Protein AF-A0A5C7QB22-F1 (afdb_monomer_lite)

Sequence (335 aa):
MYMPDQGNYQDESGQWAPPHNYWYLAAGDSYVAGNMGLTVNAAHPLGVDTNLRGHFIYAELKEAGTGAIRPLIRRGSSPYTELALASAVINPAGKSENRIVRTTLDVAAAVRGYDIQVRWHNGANPVVGPMMQLYQWLESVDKTTGIGIHTLLGRGGQGYPHYLTSLRRSPKATKLFLEEATYGQNVPVSQRVALISLNSGLNETTMVGKPSVGPIGGLASGTAAGFADNLAGMILYFEQVWALMGGARQNLYFCLFASTPTANPDSASLISYRDESRKLCRRYQNCFEVDLTFEQPTIETNAATWYNSSGSDRFHMTQTGYQEVFNLAVTRMLA

Structure (mmCIF, N/CA/C/O backbone):
data_AF-A0A5C7QB22-F1
#
_entry.id   AF-A0A5C7QB22-F1
#
loop_
_atom_site.group_PDB
_atom_site.id
_atom_site.type_symbol
_atom_site.label_atom_id
_atom_site.label_alt_id
_atom_site.label_comp_id
_atom_site.label_asym_id
_atom_site.label_entity_id
_atom_site.label_seq_id
_atom_site.pdbx_PDB_ins_code
_atom_site.Cartn_x
_atom_site.Cartn_y
_atom_site.Cartn_z
_atom_site.occupancy
_atom_site.B_iso_or_equiv
_atom_site.auth_seq_id
_atom_site.auth_comp_id
_atom_site.auth_asym_id
_atom_site.auth_atom_id
_atom_site.pdbx_PDB_model_num
ATOM 1 N N . MET A 1 1 ? -1.216 13.218 -3.161 1.00 27.52 1 MET A N 1
ATOM 2 C CA . MET A 1 1 ? -1.309 13.765 -1.789 1.00 27.52 1 MET A CA 1
ATOM 3 C C . MET A 1 1 ? 0.037 14.403 -1.477 1.00 27.52 1 MET A C 1
ATOM 5 O O . MET A 1 1 ? 1.028 13.692 -1.439 1.00 27.52 1 MET A O 1
ATOM 9 N N . TYR A 1 2 ? 0.086 15.733 -1.421 1.00 21.38 2 TYR A N 1
ATOM 10 C CA . TYR A 1 2 ? 1.294 16.540 -1.212 1.00 21.38 2 TYR A CA 1
ATOM 11 C C . TYR A 1 2 ? 1.379 16.904 0.275 1.00 21.38 2 TYR A C 1
ATOM 13 O O . TYR A 1 2 ? 0.369 17.329 0.836 1.00 21.38 2 TYR A O 1
ATOM 21 N N . MET A 1 3 ? 2.541 16.714 0.905 1.00 29.66 3 MET A N 1
ATOM 22 C CA . MET A 1 3 ? 2.848 17.350 2.187 1.00 29.66 3 MET A CA 1
ATOM 23 C C . MET A 1 3 ? 3.658 18.624 1.914 1.00 29.66 3 MET A C 1
A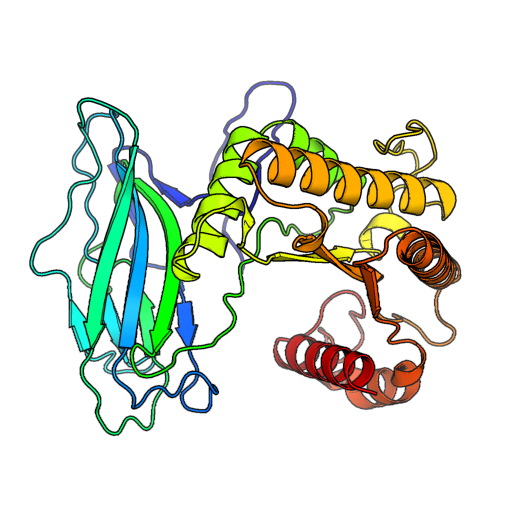TOM 25 O O . MET A 1 3 ? 4.607 18.556 1.129 1.00 29.66 3 MET A O 1
ATOM 29 N N . PRO A 1 4 ? 3.325 19.756 2.553 1.00 23.06 4 PRO A N 1
ATOM 30 C CA . PRO A 1 4 ? 4.273 20.840 2.731 1.00 23.06 4 PRO A CA 1
ATOM 31 C C . PRO A 1 4 ? 5.397 20.390 3.675 1.00 23.06 4 PRO A C 1
ATOM 33 O O . PRO A 1 4 ? 5.186 19.610 4.602 1.00 23.06 4 PRO A O 1
ATOM 36 N N . ASP A 1 5 ? 6.587 20.884 3.364 1.00 27.94 5 ASP A N 1
ATOM 37 C CA . ASP A 1 5 ? 7.850 20.747 4.081 1.00 27.94 5 ASP A CA 1
ATOM 38 C C . ASP A 1 5 ? 7.678 20.832 5.613 1.00 27.94 5 ASP A C 1
ATOM 40 O O . ASP A 1 5 ? 7.186 21.833 6.136 1.00 27.94 5 ASP A O 1
ATOM 44 N N . GLN A 1 6 ? 8.068 19.777 6.333 1.00 34.66 6 GLN A N 1
ATOM 45 C CA . GLN A 1 6 ? 8.219 19.803 7.787 1.00 34.66 6 GLN A CA 1
ATOM 46 C C . GLN A 1 6 ? 9.646 19.401 8.152 1.00 34.66 6 GLN A C 1
ATOM 48 O O . GLN A 1 6 ? 9.950 18.232 8.367 1.00 34.66 6 GLN A O 1
ATOM 53 N N . GLY A 1 7 ? 10.506 20.421 8.189 1.00 26.22 7 GLY A N 1
ATOM 54 C CA . GLY A 1 7 ? 11.433 20.672 9.288 1.00 26.22 7 GLY A CA 1
ATOM 55 C C . GLY A 1 7 ? 12.423 19.561 9.623 1.00 26.22 7 GLY A C 1
ATOM 56 O O . GLY A 1 7 ? 12.113 18.660 10.390 1.00 26.22 7 GLY A O 1
ATOM 57 N N . ASN A 1 8 ? 13.652 19.723 9.125 1.00 27.09 8 ASN A N 1
ATOM 58 C CA . ASN A 1 8 ? 14.914 19.420 9.810 1.00 27.09 8 ASN A CA 1
ATOM 59 C C . ASN A 1 8 ? 14.837 18.439 11.001 1.00 27.09 8 ASN A C 1
ATOM 61 O O . ASN A 1 8 ? 15.110 18.811 12.140 1.00 27.09 8 ASN A O 1
ATOM 65 N N . TYR A 1 9 ? 14.646 17.153 10.724 1.00 31.12 9 TYR A N 1
ATOM 66 C CA . TYR A 1 9 ? 15.553 16.189 11.333 1.00 31.12 9 TYR A CA 1
ATOM 67 C C . TYR A 1 9 ? 16.827 16.240 10.490 1.00 31.12 9 TYR A C 1
ATOM 69 O O . TYR A 1 9 ? 16.959 15.559 9.488 1.00 31.12 9 TYR A O 1
ATOM 77 N N . GLN A 1 10 ? 17.739 17.154 10.810 1.00 33.34 10 GLN A N 1
ATOM 78 C CA . GLN A 1 10 ? 19.126 17.003 10.386 1.00 33.34 10 GLN A CA 1
ATOM 79 C C . GLN A 1 10 ? 19.803 16.184 11.478 1.00 33.34 10 GLN A C 1
ATOM 81 O O . GLN A 1 10 ? 20.192 16.723 12.507 1.00 33.34 10 GLN A O 1
ATOM 86 N N . ASP A 1 11 ? 19.910 14.874 11.278 1.00 32.62 11 ASP A N 1
ATOM 87 C CA . ASP A 1 11 ? 21.127 14.206 11.710 1.00 32.62 11 ASP A CA 1
ATOM 88 C C . ASP A 1 11 ? 22.108 14.268 10.531 1.00 32.62 11 ASP A C 1
ATOM 90 O O . ASP A 1 11 ? 21.759 14.070 9.367 1.00 32.62 11 ASP A O 1
ATOM 94 N N . GLU A 1 12 ? 23.333 14.679 10.822 1.00 31.77 12 GLU A N 1
ATOM 95 C CA . GLU A 1 12 ? 24.297 15.296 9.904 1.00 31.77 12 GLU A CA 1
ATOM 96 C C . GLU A 1 12 ? 24.905 14.342 8.843 1.00 31.77 12 GLU A C 1
ATOM 98 O O . GLU A 1 12 ? 26.051 14.505 8.435 1.00 31.77 12 GLU A O 1
ATOM 103 N N . SER A 1 13 ? 24.182 13.321 8.362 1.00 38.00 13 SER A N 1
ATOM 104 C CA . SER A 1 13 ? 24.719 12.358 7.381 1.00 38.00 13 SER A CA 1
ATOM 105 C C . SER A 1 13 ? 23.722 11.609 6.480 1.00 38.00 13 SER A C 1
ATOM 107 O O . SER A 1 13 ? 24.159 10.862 5.602 1.00 38.00 13 SER A O 1
ATOM 109 N N . GLY A 1 14 ? 22.404 11.777 6.602 1.00 39.16 14 GLY A N 1
ATOM 110 C CA . GLY A 1 14 ? 21.482 11.104 5.686 1.00 39.16 14 GLY A CA 1
ATOM 111 C C . GLY A 1 14 ? 20.104 10.847 6.259 1.00 39.16 14 GLY A C 1
ATOM 112 O O . GLY A 1 14 ? 19.922 9.957 7.082 1.00 39.16 14 GLY A O 1
ATOM 113 N N . GLN A 1 15 ? 19.106 11.521 5.697 1.00 35.59 15 GLN A N 1
ATOM 114 C CA . GLN A 1 15 ? 17.714 11.326 6.080 1.00 35.59 15 GLN A CA 1
ATOM 115 C C . GLN A 1 15 ? 17.005 10.325 5.165 1.00 35.59 15 GLN A C 1
ATOM 117 O O . GLN A 1 15 ? 16.767 10.545 3.974 1.00 35.59 15 GLN A O 1
ATOM 122 N N . TRP A 1 16 ? 16.680 9.207 5.806 1.00 38.88 16 TRP A N 1
ATOM 123 C CA . TRP A 1 16 ? 15.952 8.034 5.355 1.00 38.88 16 TRP A CA 1
ATOM 124 C C . TRP A 1 16 ? 14.656 7.973 6.160 1.00 38.88 16 TRP A C 1
ATOM 126 O O . TRP A 1 16 ? 14.711 8.089 7.380 1.00 38.88 16 TRP A O 1
ATOM 136 N N . ALA A 1 17 ? 13.512 7.745 5.513 1.00 38.72 17 ALA A N 1
ATOM 137 C CA . ALA A 1 17 ? 12.248 7.484 6.203 1.00 38.72 17 ALA A CA 1
ATOM 138 C C . ALA A 1 17 ? 11.639 6.159 5.691 1.00 38.72 17 ALA A C 1
ATOM 140 O O . ALA A 1 17 ? 11.576 5.959 4.471 1.00 38.72 17 ALA A O 1
ATOM 141 N N . PRO A 1 18 ? 11.258 5.234 6.593 1.00 44.75 18 PRO A N 1
ATOM 142 C CA . PRO A 1 18 ? 10.710 3.917 6.266 1.00 44.75 18 PRO A CA 1
ATOM 143 C C . PRO A 1 18 ? 9.202 4.016 5.901 1.00 44.75 18 PRO A C 1
ATOM 145 O O . PRO A 1 18 ? 8.710 5.122 5.689 1.00 44.75 18 PRO A O 1
ATOM 148 N N . PRO A 1 19 ? 8.479 2.899 5.689 1.00 46.66 19 PRO A N 1
ATOM 149 C CA . PRO A 1 19 ? 7.317 2.842 4.808 1.00 46.66 19 PRO A CA 1
ATOM 150 C C . PRO A 1 19 ? 6.163 3.757 5.251 1.00 46.66 19 PRO A C 1
ATOM 152 O O . PRO A 1 19 ? 5.791 3.718 6.418 1.00 46.66 19 PRO A O 1
ATOM 155 N N . HIS A 1 20 ? 5.656 4.572 4.308 1.00 47.62 20 HIS A N 1
ATOM 156 C CA . HIS A 1 20 ? 4.556 5.538 4.418 1.00 47.62 20 HIS A CA 1
ATOM 157 C C . HIS A 1 20 ? 4.490 6.155 5.803 1.00 47.62 20 HIS A C 1
ATOM 159 O O . HIS A 1 20 ? 3.689 5.718 6.618 1.00 47.62 20 HIS A O 1
ATOM 165 N N . ASN A 1 21 ? 5.354 7.156 6.021 1.00 48.19 21 ASN A N 1
ATOM 166 C CA . ASN A 1 21 ? 5.299 8.157 7.084 1.00 48.19 21 ASN A CA 1
ATOM 167 C C . ASN A 1 21 ? 4.141 7.916 8.054 1.00 48.19 21 ASN A C 1
ATOM 169 O O . ASN A 1 21 ? 3.073 8.517 7.903 1.00 48.19 21 ASN A O 1
ATOM 173 N N . TYR A 1 22 ? 4.353 7.017 9.023 1.00 53.34 22 TYR A N 1
ATOM 174 C CA . TYR A 1 22 ? 3.521 6.972 10.211 1.00 53.34 22 TYR A CA 1
ATOM 175 C C . TYR A 1 22 ? 3.400 8.409 10.684 1.00 53.34 22 TYR A C 1
ATOM 177 O O . TYR A 1 22 ? 4.426 9.062 10.901 1.00 53.34 22 TYR A O 1
ATOM 185 N N . TRP A 1 23 ? 2.179 8.939 10.726 1.00 65.88 23 TRP A N 1
ATOM 186 C CA . TRP A 1 23 ? 2.034 10.362 10.977 1.00 65.88 23 TRP A CA 1
ATOM 187 C C . TRP A 1 23 ? 2.254 10.580 12.460 1.00 65.88 23 TRP A C 1
ATOM 189 O O . TRP A 1 23 ? 1.340 10.420 13.275 1.00 65.88 23 TRP A O 1
ATOM 199 N N . TYR A 1 24 ? 3.498 10.910 12.778 1.00 75.94 24 TYR A N 1
ATOM 200 C CA . TYR A 1 24 ? 3.907 11.362 14.080 1.00 75.94 24 TYR A CA 1
ATOM 201 C C . TYR A 1 24 ? 3.569 12.843 14.233 1.00 75.94 24 TYR A C 1
ATOM 203 O O . TYR A 1 24 ? 3.869 13.648 13.357 1.00 75.94 24 TYR A O 1
ATOM 211 N N . LEU A 1 25 ? 2.919 13.185 15.334 1.00 80.88 25 LEU A N 1
ATOM 212 C CA . LEU A 1 25 ? 2.826 14.547 15.836 1.00 80.88 25 LEU A CA 1
ATOM 213 C C . LEU A 1 25 ? 3.598 14.598 17.138 1.00 80.88 25 LEU A C 1
ATOM 215 O O . LEU A 1 25 ? 3.319 13.775 18.012 1.00 80.88 25 LEU A O 1
ATOM 219 N N . ALA A 1 26 ? 4.521 15.549 17.268 1.00 83.62 26 ALA A N 1
ATOM 220 C CA . ALA A 1 26 ? 5.266 15.748 18.501 1.00 83.62 26 ALA A CA 1
ATOM 221 C C . ALA A 1 26 ? 4.401 16.408 19.582 1.00 83.62 26 ALA A C 1
ATOM 223 O O . ALA A 1 26 ? 3.307 16.918 19.313 1.00 83.62 26 ALA A O 1
ATOM 224 N N . ALA A 1 27 ? 4.881 16.405 20.827 1.00 84.44 27 ALA A N 1
ATOM 225 C CA . ALA A 1 27 ? 4.265 17.193 21.888 1.00 84.44 27 ALA A CA 1
ATOM 226 C C . ALA A 1 27 ? 4.086 18.664 21.472 1.00 84.44 27 ALA A C 1
ATOM 228 O O . ALA A 1 27 ? 5.043 19.333 21.095 1.00 84.44 27 ALA A O 1
ATOM 229 N N . GLY A 1 28 ? 2.858 19.176 21.588 1.00 82.81 28 GLY A N 1
ATOM 230 C CA . GLY A 1 28 ? 2.525 20.567 21.257 1.00 82.81 28 GLY A CA 1
ATOM 231 C C . GLY A 1 28 ? 2.121 20.801 19.799 1.00 82.81 28 GLY A C 1
ATOM 232 O O . GLY A 1 28 ? 1.511 21.832 19.511 1.00 82.81 28 GLY A O 1
ATOM 233 N N . ASP A 1 29 ? 2.358 19.838 18.907 1.00 86.06 29 ASP A N 1
ATOM 234 C CA . ASP A 1 29 ? 1.887 19.915 17.527 1.00 86.06 29 ASP A CA 1
ATOM 235 C C . ASP A 1 29 ? 0.405 19.556 17.421 1.00 86.06 29 ASP A C 1
ATOM 237 O O . ASP A 1 29 ? -0.131 18.727 18.167 1.00 86.06 29 ASP A O 1
ATOM 241 N N . SER A 1 30 ? -0.269 20.144 16.434 1.00 86.44 30 SER A N 1
ATOM 242 C CA . SER A 1 30 ? -1.646 19.790 16.110 1.00 86.44 30 SER A CA 1
ATOM 243 C C . SER A 1 30 ? -1.956 19.960 14.629 1.00 86.44 30 SER A C 1
ATOM 245 O O . SER A 1 30 ? -1.317 20.747 13.930 1.00 86.44 30 SER A O 1
ATOM 247 N N . TYR A 1 31 ? -2.968 19.239 14.147 1.00 82.62 31 TYR A N 1
ATOM 248 C CA . TYR A 1 31 ? -3.538 19.492 12.829 1.00 82.62 31 TYR A CA 1
ATOM 249 C C . TYR A 1 31 ? -5.066 19.399 12.835 1.00 82.62 31 TYR A C 1
ATOM 251 O O . TYR A 1 31 ? -5.675 18.550 13.487 1.00 82.62 31 TYR A O 1
ATOM 259 N N . VAL A 1 32 ? -5.677 20.295 12.058 1.00 72.62 32 VAL A N 1
ATOM 260 C CA . VAL A 1 32 ? -7.100 20.271 11.671 1.00 72.62 32 VAL A CA 1
ATOM 261 C C . VAL A 1 32 ? -7.236 20.135 10.150 1.00 72.62 32 VAL A C 1
ATOM 263 O O . VAL A 1 32 ? -8.235 19.634 9.642 1.00 72.62 32 VAL A O 1
ATOM 266 N N . ALA A 1 33 ? -6.225 20.582 9.401 1.00 53.88 33 ALA A N 1
ATOM 267 C CA . ALA A 1 33 ? -6.223 20.569 7.948 1.00 53.88 33 ALA A CA 1
ATOM 268 C C . ALA A 1 33 ? -5.601 19.267 7.434 1.00 53.88 33 ALA A C 1
ATOM 270 O O . ALA A 1 33 ? -4.395 19.060 7.531 1.00 53.88 33 ALA A O 1
ATOM 271 N N . GLY A 1 34 ? -6.422 18.386 6.866 1.00 54.97 34 GLY A N 1
ATOM 272 C CA . GLY A 1 34 ? -5.914 17.207 6.179 1.00 54.97 34 GLY A CA 1
ATOM 273 C C . GLY A 1 34 ? -7.014 16.315 5.623 1.00 54.97 34 GLY A C 1
ATOM 274 O O . GLY A 1 34 ? -7.951 15.945 6.325 1.00 54.97 34 GLY A O 1
ATOM 275 N N . ASN A 1 35 ? -6.856 15.882 4.370 1.00 55.06 35 ASN A N 1
ATOM 276 C CA . ASN A 1 35 ? -7.564 14.724 3.806 1.00 55.06 35 ASN A CA 1
ATOM 277 C C . ASN A 1 35 ? -6.973 13.416 4.360 1.00 55.06 35 ASN A C 1
ATOM 279 O O . ASN A 1 35 ? -6.613 12.504 3.621 1.00 55.06 35 ASN A O 1
ATOM 283 N N . MET A 1 36 ? -6.816 13.373 5.678 1.00 63.72 36 MET A N 1
ATOM 284 C CA . MET A 1 36 ? -6.120 12.337 6.415 1.00 63.72 36 MET A CA 1
ATOM 285 C C . MET A 1 36 ? -7.091 11.228 6.793 1.00 63.72 36 MET A C 1
ATOM 287 O O . MET A 1 36 ? -7.929 11.387 7.682 1.00 63.72 36 MET A O 1
ATOM 291 N N . GLY A 1 37 ? -6.990 10.123 6.062 1.00 75.44 37 GLY A N 1
ATOM 292 C CA . GLY A 1 37 ? -7.720 8.889 6.303 1.00 75.44 37 GLY A CA 1
ATOM 293 C C . GLY A 1 37 ? -8.318 8.287 5.044 1.00 75.44 37 GLY A C 1
ATOM 294 O O . GLY A 1 37 ? -7.934 8.625 3.928 1.00 75.44 37 GLY A O 1
ATOM 295 N N . LEU A 1 38 ? -9.260 7.366 5.225 1.00 84.50 38 LEU A N 1
ATOM 296 C CA . LEU A 1 38 ? -9.838 6.582 4.133 1.00 84.50 38 LEU A CA 1
ATOM 297 C C . LEU A 1 38 ? -11.130 7.221 3.618 1.00 84.50 38 LEU A C 1
ATOM 299 O O . LEU A 1 38 ? -11.995 7.591 4.411 1.00 84.50 38 LEU A O 1
ATOM 303 N N . THR A 1 39 ? -11.284 7.337 2.301 1.00 88.00 39 THR A N 1
ATOM 304 C CA . THR A 1 39 ? -12.570 7.652 1.663 1.00 88.00 39 THR A CA 1
ATOM 305 C C . THR A 1 39 ? -13.011 6.454 0.836 1.00 88.00 39 THR A C 1
ATOM 307 O O . THR A 1 39 ? -12.240 5.964 0.015 1.00 88.00 39 THR A O 1
ATOM 310 N N . VAL A 1 40 ? -14.243 6.002 1.044 1.00 88.56 40 VAL A N 1
ATOM 311 C CA . VAL A 1 40 ? -14.877 4.935 0.268 1.00 88.56 40 VAL A CA 1
ATOM 312 C C . VAL A 1 40 ? -16.008 5.551 -0.540 1.00 88.56 40 VAL A C 1
ATOM 314 O O . VAL A 1 40 ? -16.913 6.161 0.031 1.00 88.56 40 VAL A O 1
ATOM 317 N N . ASN A 1 41 ? -15.938 5.414 -1.864 1.00 89.88 41 ASN A N 1
ATOM 318 C CA . ASN A 1 41 ? -16.966 5.937 -2.755 1.00 89.88 41 ASN A CA 1
ATOM 319 C C . ASN A 1 41 ? -18.302 5.201 -2.562 1.00 89.88 41 ASN A C 1
ATOM 321 O O . ASN A 1 41 ? -18.303 4.004 -2.278 1.00 89.88 41 ASN A O 1
ATOM 325 N N . ALA A 1 42 ? -19.427 5.889 -2.756 1.00 90.62 42 ALA A N 1
ATOM 326 C CA . ALA A 1 42 ? -20.761 5.297 -2.640 1.00 90.62 42 ALA A CA 1
ATOM 327 C C . ALA A 1 42 ? -20.952 4.047 -3.523 1.00 90.62 42 ALA A C 1
ATOM 329 O O . ALA A 1 42 ? -21.575 3.078 -3.101 1.00 90.62 42 ALA A O 1
ATOM 330 N N . ALA A 1 43 ? -20.366 4.039 -4.725 1.00 87.38 43 ALA A N 1
ATOM 331 C CA . ALA A 1 43 ? -20.435 2.917 -5.659 1.00 87.38 43 ALA A CA 1
ATOM 332 C C . ALA A 1 43 ? -19.419 1.797 -5.359 1.00 87.38 43 ALA A C 1
ATOM 334 O O . ALA A 1 43 ? -19.335 0.821 -6.103 1.00 87.38 43 ALA A O 1
ATOM 335 N N . HIS A 1 44 ? -18.609 1.923 -4.303 1.00 87.31 44 HIS A N 1
ATOM 336 C CA . HIS A 1 44 ? -17.561 0.953 -4.010 1.00 87.31 44 HIS A CA 1
ATOM 337 C C . HIS A 1 44 ? -18.160 -0.423 -3.649 1.00 87.31 44 HIS A C 1
ATOM 339 O O . HIS A 1 44 ? -19.061 -0.483 -2.807 1.00 87.31 44 HIS A O 1
ATOM 345 N N . PRO A 1 45 ? -17.615 -1.547 -4.164 1.00 86.12 45 PRO A N 1
ATOM 346 C CA . PRO A 1 45 ? -18.135 -2.894 -3.903 1.00 86.12 45 PRO A CA 1
ATOM 347 C C . PRO A 1 45 ? -18.166 -3.319 -2.435 1.00 86.12 45 PRO A C 1
ATOM 349 O O . PRO A 1 45 ? -18.835 -4.293 -2.107 1.00 86.12 45 PRO A O 1
ATOM 352 N N . LEU A 1 46 ? -17.472 -2.609 -1.538 1.00 87.56 46 LEU A N 1
ATOM 353 C CA . LEU A 1 46 ? -17.636 -2.762 -0.084 1.00 87.56 46 LEU A CA 1
ATOM 354 C C . LEU A 1 46 ? -19.110 -2.606 0.322 1.00 87.56 46 LEU A C 1
ATOM 356 O O . LEU A 1 46 ? -19.572 -3.371 1.162 1.00 87.56 46 LEU A O 1
ATOM 360 N N . GLY A 1 47 ? -19.848 -1.724 -0.359 1.00 89.56 47 GLY A N 1
ATOM 361 C CA . GLY A 1 47 ? -21.237 -1.382 -0.080 1.00 89.56 47 GLY A CA 1
ATOM 362 C C . GLY A 1 47 ? -21.317 -0.417 1.092 1.00 89.56 47 GLY A C 1
ATOM 363 O O . GLY A 1 47 ? -21.223 -0.832 2.240 1.00 89.56 47 GLY A O 1
ATOM 364 N N . VAL A 1 48 ? -21.498 0.877 0.822 1.00 92.56 48 VAL A N 1
ATOM 365 C CA . VAL A 1 48 ? -21.598 1.878 1.899 1.00 92.56 48 VAL A CA 1
ATOM 366 C C . VAL A 1 48 ? -22.869 1.720 2.739 1.00 92.56 48 VAL A C 1
ATOM 368 O O . VAL A 1 48 ? -22.925 2.244 3.845 1.00 92.56 48 VAL A O 1
ATOM 371 N N . ASP A 1 49 ? -23.856 0.962 2.264 1.00 94.69 49 ASP A N 1
ATOM 372 C CA . ASP A 1 49 ? -25.157 0.787 2.918 1.00 94.69 49 ASP A CA 1
ATOM 373 C C . ASP A 1 49 ? -25.198 -0.339 3.959 1.00 94.69 49 ASP A C 1
ATOM 375 O O . ASP A 1 49 ? -26.142 -0.418 4.744 1.00 94.69 49 ASP A O 1
ATOM 379 N N . THR A 1 50 ? -24.181 -1.205 3.988 1.00 94.25 50 THR A N 1
ATOM 380 C CA . THR A 1 50 ? -24.131 -2.377 4.877 1.00 94.25 50 THR A CA 1
ATOM 381 C C . THR A 1 50 ? -23.824 -1.980 6.321 1.00 94.25 50 THR A C 1
ATOM 383 O O . THR A 1 50 ? -23.544 -0.813 6.613 1.00 94.25 50 THR A O 1
ATOM 386 N N . ASN A 1 51 ? -23.809 -2.951 7.235 1.00 96.06 51 ASN A N 1
ATOM 387 C CA . ASN A 1 51 ? -23.152 -2.750 8.520 1.00 96.06 51 ASN A CA 1
ATOM 388 C C . ASN A 1 51 ? -21.647 -2.598 8.278 1.00 96.06 51 ASN A C 1
ATOM 390 O O . ASN A 1 51 ? -21.018 -3.437 7.627 1.00 96.06 51 ASN A O 1
ATOM 394 N N . LEU A 1 52 ? -21.071 -1.508 8.773 1.00 95.62 52 LEU A N 1
ATOM 395 C CA . LEU A 1 52 ? -19.675 -1.161 8.545 1.00 95.62 52 LEU A CA 1
ATOM 396 C C . LEU A 1 52 ? -18.924 -1.071 9.863 1.00 95.62 52 LEU A C 1
ATOM 398 O O . LEU A 1 52 ? -19.458 -0.574 10.853 1.00 95.62 52 LEU A O 1
ATOM 402 N N . ARG A 1 53 ? -17.654 -1.469 9.839 1.00 94.69 53 ARG A N 1
ATOM 403 C CA . ARG A 1 53 ? -16.718 -1.284 10.946 1.00 94.69 53 ARG A CA 1
ATOM 404 C C . ARG A 1 53 ? -15.480 -0.560 10.451 1.00 94.69 53 ARG A C 1
ATOM 406 O O . ARG A 1 53 ? -14.734 -1.064 9.612 1.00 94.69 53 ARG A O 1
ATOM 413 N N . GLY A 1 54 ? -15.278 0.655 10.948 1.00 93.31 54 GLY A N 1
ATOM 414 C CA . GLY A 1 54 ? -14.055 1.414 10.715 1.00 93.31 54 GLY A CA 1
ATOM 415 C C . GLY A 1 54 ? -13.019 1.047 11.760 1.00 93.31 54 GLY A C 1
ATOM 416 O O . GLY A 1 54 ? -13.293 1.111 12.955 1.00 93.31 54 GLY A O 1
ATOM 417 N N . HIS A 1 55 ? -11.830 0.693 11.303 1.00 91.50 55 HIS A N 1
ATOM 418 C CA . HIS A 1 55 ? -10.690 0.331 12.127 1.00 91.50 55 HIS A CA 1
ATOM 419 C C . HIS A 1 55 ? -9.691 1.476 12.168 1.00 91.50 55 HIS A C 1
ATOM 421 O O . HIS A 1 55 ? -9.363 2.070 11.140 1.00 91.50 55 HIS A O 1
ATOM 427 N N . PHE A 1 56 ? -9.180 1.755 13.359 1.00 90.62 56 PHE A N 1
ATOM 428 C CA . PHE A 1 56 ? -8.233 2.824 13.631 1.00 90.62 56 PHE A CA 1
ATOM 429 C C . PHE A 1 56 ? -7.056 2.245 14.404 1.00 90.62 56 PHE A C 1
ATOM 431 O O . PHE A 1 56 ? -7.208 1.804 15.544 1.00 90.62 56 PHE A O 1
ATOM 438 N N . ILE A 1 57 ? -5.884 2.251 13.777 1.00 88.00 57 ILE A N 1
ATOM 439 C CA . ILE A 1 57 ? -4.653 1.704 14.333 1.00 88.00 57 ILE A CA 1
ATOM 440 C C . ILE A 1 57 ? -3.671 2.852 14.561 1.00 88.00 57 ILE A C 1
ATOM 442 O O . ILE A 1 57 ? -3.358 3.614 13.642 1.00 88.00 57 ILE A O 1
ATOM 446 N N . TYR A 1 58 ? -3.217 3.000 15.801 1.00 88.06 58 TYR A N 1
ATOM 447 C CA . TYR A 1 58 ? -2.337 4.080 16.241 1.00 88.06 58 TYR A CA 1
ATOM 448 C C . TYR A 1 58 ? -1.364 3.606 17.320 1.00 88.06 58 TYR A C 1
ATOM 450 O O . TYR A 1 58 ? -1.543 2.530 17.888 1.00 88.06 58 TYR A O 1
ATOM 458 N N . ALA A 1 59 ? -0.331 4.397 17.609 1.00 86.00 59 ALA A N 1
ATOM 459 C CA . ALA A 1 59 ? 0.554 4.135 18.734 1.00 86.00 59 ALA A CA 1
ATOM 460 C C . ALA A 1 59 ? 0.168 4.971 19.956 1.00 86.00 59 ALA A C 1
ATOM 462 O O . ALA A 1 59 ? -0.061 6.178 19.876 1.00 86.00 59 ALA A O 1
ATOM 463 N N . GLU A 1 60 ? 0.162 4.301 21.094 1.00 87.88 60 GLU A N 1
ATOM 464 C CA . GLU A 1 60 ? 0.263 4.888 22.414 1.00 87.88 60 GLU A CA 1
ATOM 465 C C . GLU A 1 60 ? 1.746 5.054 22.772 1.00 87.88 60 GLU A C 1
ATOM 467 O O . GLU A 1 60 ? 2.540 4.132 22.569 1.00 87.88 60 GLU A O 1
ATOM 472 N N . LEU A 1 61 ? 2.128 6.233 23.264 1.00 86.38 61 LEU A N 1
ATOM 473 C CA . LEU A 1 61 ? 3.516 6.657 23.429 1.00 86.38 61 LEU A CA 1
ATOM 474 C C . LEU A 1 61 ? 3.838 6.977 24.891 1.00 86.38 61 LEU A C 1
ATOM 476 O O . LEU A 1 61 ? 3.032 7.567 25.612 1.00 86.38 61 LEU A O 1
ATOM 480 N N . LYS A 1 62 ? 5.063 6.647 25.309 1.00 89.50 62 LYS A N 1
ATOM 481 C CA . LYS A 1 62 ? 5.630 7.047 26.606 1.00 89.50 62 LYS A CA 1
ATOM 482 C C . LYS A 1 62 ? 5.868 8.544 26.723 1.00 89.50 62 LYS A C 1
ATOM 484 O O . LYS A 1 62 ? 5.972 9.053 27.835 1.00 89.50 62 LYS A O 1
ATOM 489 N N . GLU A 1 63 ? 6.025 9.221 25.590 1.00 86.56 63 GLU A N 1
ATOM 490 C CA . GLU A 1 63 ? 6.278 10.655 25.548 1.00 86.56 63 GLU A CA 1
ATOM 491 C C . GLU A 1 63 ? 5.194 11.408 26.319 1.00 86.56 63 GLU A C 1
ATOM 493 O O . GLU A 1 63 ? 4.003 11.184 26.107 1.00 86.56 63 GLU A O 1
ATOM 498 N N . ALA A 1 64 ? 5.608 12.270 27.246 1.00 88.69 64 ALA A N 1
ATOM 499 C CA . ALA A 1 64 ? 4.686 13.067 28.038 1.00 88.69 64 ALA A CA 1
ATOM 500 C C . ALA A 1 64 ? 3.986 14.113 27.157 1.00 88.69 64 ALA A C 1
ATOM 502 O O . ALA A 1 64 ? 4.598 14.697 26.268 1.00 88.69 64 ALA A O 1
ATOM 503 N N . GLY A 1 65 ? 2.709 14.383 27.427 1.00 88.56 65 GLY A N 1
ATOM 504 C CA . GLY A 1 65 ? 1.963 15.423 26.725 1.00 88.56 65 GLY A CA 1
ATOM 505 C C . GLY A 1 65 ? 0.453 15.229 26.786 1.00 88.56 65 GLY A C 1
ATOM 506 O O . GLY A 1 65 ? -0.058 14.335 27.463 1.00 88.56 65 GLY A O 1
ATOM 507 N N . THR A 1 66 ? -0.262 16.086 26.062 1.00 88.50 66 THR A N 1
ATOM 508 C CA . THR A 1 66 ? -1.731 16.136 26.023 1.00 88.50 66 THR A CA 1
ATOM 509 C C . THR A 1 66 ? -2.267 15.638 24.685 1.00 88.50 66 THR A C 1
ATOM 511 O O . THR A 1 66 ? -3.165 16.261 24.117 1.00 88.50 66 THR A O 1
ATOM 514 N N . GLY A 1 67 ? -1.686 14.556 24.157 1.00 91.75 67 GLY A N 1
ATOM 515 C CA . GLY A 1 67 ? -2.121 13.980 22.890 1.00 91.75 67 GLY A CA 1
ATOM 516 C C . GLY A 1 67 ? -3.642 13.808 22.867 1.00 91.75 67 GLY A C 1
ATOM 517 O O . GLY A 1 67 ? -4.254 13.476 23.884 1.00 91.75 67 GLY A O 1
ATOM 518 N N . ALA A 1 68 ? -4.265 14.049 21.720 1.00 92.62 68 ALA A N 1
ATOM 519 C CA . ALA A 1 68 ? -5.715 13.999 21.601 1.00 92.62 68 ALA A CA 1
ATOM 520 C C . ALA A 1 68 ? -6.128 13.547 20.205 1.00 92.62 68 ALA A C 1
ATOM 522 O O . ALA A 1 68 ? -5.771 14.166 19.205 1.00 92.62 68 ALA A O 1
ATOM 523 N N . ILE A 1 69 ? -6.923 12.482 20.146 1.00 91.88 69 ILE A N 1
ATOM 524 C CA . ILE A 1 69 ? -7.603 12.033 18.931 1.00 91.88 69 ILE A CA 1
ATOM 525 C C . ILE A 1 69 ? -9.068 11.752 19.237 1.00 91.88 69 ILE A C 1
ATOM 527 O O . ILE A 1 69 ? -9.423 11.353 20.350 1.00 91.88 69 ILE A O 1
ATOM 531 N N . ARG A 1 70 ? -9.929 11.910 18.233 1.00 92.69 70 ARG A N 1
ATOM 532 C CA . ARG A 1 70 ? -11.329 11.499 18.331 1.00 92.69 70 ARG A CA 1
ATOM 533 C C . ARG A 1 70 ? -11.774 10.889 17.002 1.00 92.69 70 ARG A C 1
ATOM 535 O O . ARG A 1 70 ? -12.339 11.598 16.167 1.00 92.69 70 ARG A O 1
ATOM 542 N N . PRO A 1 71 ? -11.477 9.591 16.797 1.00 93.19 71 PRO A N 1
ATOM 543 C CA . PRO A 1 71 ? -11.875 8.856 15.607 1.00 93.19 71 PRO A CA 1
ATOM 544 C C . PRO A 1 71 ? -13.353 9.047 15.272 1.00 93.19 71 PRO A C 1
ATOM 546 O O . PRO A 1 71 ? -14.194 9.116 16.172 1.00 93.19 71 PRO A O 1
ATOM 549 N N . LEU A 1 72 ? -13.665 9.101 13.981 1.00 93.81 72 LEU A N 1
ATOM 550 C CA . LEU A 1 72 ? -15.032 9.148 13.486 1.00 93.81 72 LEU A CA 1
ATOM 551 C C . LEU A 1 72 ? -15.170 8.541 12.094 1.00 93.81 72 LEU A C 1
ATOM 553 O O . LEU A 1 72 ? -14.223 8.475 11.305 1.00 93.81 72 LEU A O 1
ATOM 557 N N . ILE A 1 73 ? -16.407 8.187 11.783 1.00 95.12 73 ILE A N 1
ATOM 558 C CA . ILE A 1 73 ? -16.874 7.850 10.448 1.00 95.12 73 ILE A CA 1
ATOM 559 C C . ILE A 1 73 ? -17.949 8.872 10.089 1.00 95.12 73 ILE A C 1
ATOM 561 O O . ILE A 1 73 ? -18.838 9.142 10.894 1.00 95.12 73 ILE A O 1
ATOM 565 N N . ARG A 1 74 ? -17.873 9.471 8.902 1.00 94.12 74 ARG A N 1
ATOM 566 C CA . ARG A 1 74 ? -18.790 10.538 8.475 1.00 94.12 74 ARG A CA 1
ATOM 567 C C . ARG A 1 74 ? -19.131 10.468 6.996 1.00 94.12 74 ARG A C 1
ATOM 569 O O . ARG A 1 74 ? -18.425 9.829 6.217 1.00 94.12 74 ARG A O 1
ATOM 576 N N . ARG A 1 75 ? -20.166 11.206 6.598 1.00 94.50 75 ARG A N 1
ATOM 577 C CA . ARG A 1 75 ? -20.441 11.522 5.193 1.00 94.50 75 ARG A CA 1
ATOM 578 C C . ARG A 1 75 ? -19.252 12.257 4.565 1.00 94.50 75 ARG A C 1
ATOM 580 O O . ARG A 1 75 ? -18.693 13.172 5.165 1.00 94.50 75 ARG A O 1
ATOM 587 N N . GLY A 1 76 ? -18.887 11.882 3.342 1.00 89.75 76 GLY A N 1
ATOM 588 C CA . GLY A 1 76 ? -17.722 12.404 2.627 1.00 89.75 76 GLY A CA 1
ATOM 589 C C . GLY A 1 76 ? -17.904 13.752 1.937 1.00 89.75 76 GLY A C 1
ATOM 590 O O . GLY A 1 76 ? -16.944 14.285 1.389 1.00 89.75 76 GLY A O 1
ATOM 591 N N . SER A 1 77 ? -19.106 14.316 1.995 1.00 89.25 77 SER A N 1
ATOM 592 C CA . SER A 1 77 ? -19.454 15.628 1.458 1.00 89.25 77 SER A CA 1
ATOM 593 C C . SER A 1 77 ? -20.150 16.471 2.524 1.00 89.25 77 SER A C 1
ATOM 595 O O . SER A 1 77 ? -20.753 15.922 3.449 1.00 89.25 77 SER A O 1
ATOM 597 N N . SER A 1 78 ? -20.152 17.796 2.350 1.00 88.50 78 SER A N 1
ATOM 598 C CA . SER A 1 78 ? -20.968 18.709 3.165 1.00 88.50 78 SER A CA 1
ATOM 599 C C . SER A 1 78 ? -22.424 18.202 3.273 1.00 88.50 78 SER A C 1
ATOM 601 O O . SER A 1 78 ? -22.961 17.719 2.267 1.00 88.50 78 SER A O 1
ATOM 603 N N . PRO A 1 79 ? -23.056 18.231 4.466 1.00 91.25 79 PRO A N 1
ATOM 604 C CA . PRO A 1 79 ? -22.597 18.854 5.717 1.00 91.25 79 PRO A CA 1
ATOM 605 C C . PRO A 1 79 ? -21.670 17.981 6.593 1.00 91.25 79 PRO A C 1
ATOM 607 O O . PRO A 1 79 ? -21.524 18.254 7.777 1.00 91.25 79 PRO A O 1
ATOM 610 N N . TYR A 1 80 ? -21.035 16.939 6.042 1.00 91.00 80 TYR A N 1
ATOM 611 C CA . TYR A 1 80 ? -20.088 16.058 6.744 1.00 91.00 80 TYR A CA 1
ATOM 612 C C . TYR A 1 80 ? -20.660 15.394 8.008 1.00 91.00 80 TYR A C 1
ATOM 614 O O . TYR A 1 80 ? -19.943 15.200 8.988 1.00 91.00 80 TYR A O 1
ATOM 622 N N . THR A 1 81 ? -21.947 15.030 7.976 1.00 93.81 81 THR A N 1
ATOM 623 C CA . THR A 1 81 ? -22.667 14.392 9.087 1.00 93.81 81 THR A CA 1
ATOM 624 C C . THR A 1 81 ? -21.893 13.208 9.662 1.00 93.81 81 THR A C 1
ATOM 626 O O . THR A 1 81 ? -21.526 12.283 8.931 1.00 93.81 81 THR A O 1
ATOM 629 N N . GLU A 1 82 ? -21.666 13.239 10.972 1.00 94.81 82 GLU A N 1
ATOM 630 C CA . GLU A 1 82 ? -21.042 12.155 11.726 1.00 94.81 82 GLU A CA 1
ATOM 631 C C . GLU A 1 82 ? -21.991 10.947 11.756 1.00 94.81 82 GLU A C 1
ATOM 633 O O . GLU A 1 82 ? -23.155 11.064 12.132 1.00 94.81 82 GLU A O 1
ATOM 638 N N . LEU A 1 83 ? -21.500 9.792 11.311 1.00 96.31 83 LEU A N 1
ATOM 639 C CA . LEU A 1 83 ? -22.226 8.518 11.309 1.00 96.31 83 LEU A CA 1
ATOM 640 C C . LEU A 1 83 ? -21.873 7.686 12.544 1.00 96.31 83 LEU A C 1
ATOM 642 O O . LEU A 1 83 ? -22.723 6.991 13.089 1.00 96.31 83 LEU A O 1
ATOM 646 N N . ALA A 1 84 ? -20.617 7.774 12.980 1.00 96.62 84 ALA A N 1
ATOM 647 C CA . ALA A 1 84 ? -20.132 7.253 14.247 1.00 96.62 84 ALA A CA 1
ATOM 648 C C . ALA A 1 84 ? -18.992 8.139 14.748 1.00 96.62 84 ALA A C 1
ATOM 650 O O . ALA A 1 84 ? -18.172 8.604 13.957 1.00 96.62 84 ALA A O 1
ATOM 651 N N . LEU A 1 85 ? -18.916 8.348 16.058 1.00 95.06 85 LEU A N 1
ATOM 652 C CA . LEU A 1 85 ? -17.900 9.169 16.710 1.00 95.06 85 LEU A CA 1
ATOM 653 C C . LEU A 1 85 ? -17.434 8.456 17.976 1.00 95.06 85 LEU A C 1
ATOM 655 O O . LEU A 1 85 ? -18.256 7.924 18.723 1.00 95.06 85 LEU A O 1
ATOM 659 N N . ALA A 1 86 ? -16.129 8.476 18.243 1.00 94.19 86 ALA A N 1
ATOM 660 C CA . ALA A 1 86 ? -15.606 7.979 19.507 1.00 94.19 86 ALA A CA 1
ATOM 661 C C . ALA A 1 86 ? -16.277 8.706 20.689 1.00 94.19 86 ALA A C 1
ATOM 663 O O . ALA A 1 86 ? -16.357 9.944 20.728 1.00 94.19 86 ALA A O 1
ATOM 664 N N . SER A 1 87 ? -16.761 7.924 21.657 1.00 91.38 87 SER A N 1
ATOM 665 C CA . SER A 1 87 ? -17.524 8.421 22.809 1.00 91.38 87 SER A CA 1
ATOM 666 C C . SER A 1 87 ? -16.731 9.420 23.653 1.00 91.38 87 SER A C 1
ATOM 668 O O . SER A 1 87 ? -17.305 10.372 24.176 1.00 91.38 87 SER A O 1
ATOM 670 N N . ALA A 1 88 ? -15.410 9.251 23.717 1.00 91.81 88 ALA A N 1
ATOM 671 C CA . ALA A 1 88 ? -14.484 10.144 24.396 1.00 91.81 88 ALA A CA 1
ATOM 672 C C . ALA A 1 88 ? -13.298 10.516 23.495 1.00 91.81 88 ALA A C 1
ATOM 674 O O . ALA A 1 88 ? -12.957 9.803 22.548 1.00 91.81 88 ALA A O 1
ATOM 675 N N . VAL A 1 89 ? -12.654 11.638 23.824 1.00 93.12 89 VAL A N 1
ATOM 676 C CA . VAL A 1 89 ? -11.323 11.966 23.303 1.00 93.12 89 VAL A CA 1
ATOM 677 C C . VAL A 1 89 ? -10.326 10.973 23.894 1.00 93.12 89 VAL A C 1
ATOM 679 O O . VAL A 1 89 ? -10.296 10.750 25.104 1.00 93.12 89 VAL A O 1
ATOM 682 N N . ILE A 1 90 ? -9.514 10.376 23.034 1.00 93.81 90 ILE A N 1
ATOM 683 C CA . ILE A 1 90 ? -8.475 9.427 23.416 1.00 93.81 90 ILE A CA 1
ATOM 684 C C . ILE A 1 90 ? -7.170 10.205 23.567 1.00 93.81 90 ILE A C 1
ATOM 686 O O . ILE A 1 90 ? -6.773 10.914 22.642 1.00 93.81 90 ILE A O 1
ATOM 690 N N . ASN A 1 91 ? -6.492 10.034 24.704 1.00 94.50 91 ASN A N 1
ATOM 691 C CA . ASN A 1 91 ? -5.131 10.528 24.899 1.00 94.50 91 ASN A CA 1
ATOM 692 C C . ASN A 1 91 ? -4.116 9.402 24.634 1.00 94.50 91 ASN A C 1
ATOM 694 O O . ASN A 1 91 ? -4.043 8.482 25.455 1.00 94.50 91 ASN A O 1
ATOM 698 N N . PRO A 1 92 ? -3.351 9.438 23.525 1.00 91.88 92 PRO A N 1
ATOM 699 C CA . PRO A 1 92 ? -2.324 8.447 23.219 1.00 91.88 92 PRO A CA 1
ATOM 700 C C . PRO A 1 92 ? -0.972 8.691 23.918 1.00 91.88 92 PRO A C 1
ATOM 702 O O . PRO A 1 92 ? -0.106 7.828 23.831 1.00 91.88 92 PRO A O 1
ATOM 705 N N . ALA A 1 93 ? -0.772 9.804 24.623 1.00 93.62 93 ALA A N 1
ATOM 706 C CA . ALA A 1 93 ? 0.504 10.184 25.233 1.00 93.62 93 ALA A CA 1
ATOM 707 C C . ALA A 1 93 ? 0.632 9.760 26.711 1.00 93.62 93 ALA A C 1
ATOM 709 O O . ALA A 1 93 ? -0.338 9.347 27.353 1.00 93.62 93 ALA A O 1
ATOM 710 N N . GLY A 1 94 ? 1.842 9.884 27.265 1.00 90.44 94 GLY A N 1
ATOM 711 C CA . GLY A 1 94 ? 2.145 9.722 28.690 1.00 90.44 94 GLY A CA 1
ATOM 712 C C . GLY A 1 94 ? 1.942 8.307 29.230 1.00 90.44 94 GLY A C 1
ATOM 713 O O . GLY A 1 94 ? 1.601 8.133 30.400 1.00 90.44 94 GLY A O 1
ATOM 714 N N . LYS A 1 95 ? 2.086 7.285 28.384 1.00 91.50 95 LYS A N 1
ATOM 715 C CA . LYS A 1 95 ? 1.852 5.885 28.761 1.00 91.50 95 LYS A CA 1
ATOM 716 C C . LYS A 1 95 ? 3.073 5.273 29.446 1.00 91.50 95 LYS A C 1
ATOM 718 O O . LYS A 1 95 ? 4.194 5.757 29.323 1.00 91.50 95 LYS A O 1
ATOM 723 N N . SER A 1 96 ? 2.878 4.166 30.160 1.00 90.81 96 SER A N 1
ATOM 724 C CA . SER A 1 96 ? 3.984 3.425 30.788 1.00 90.81 96 SER A CA 1
ATOM 725 C C . SER A 1 96 ? 4.941 2.806 29.761 1.00 90.81 96 SER A C 1
ATOM 727 O O . SER A 1 96 ? 6.136 2.654 30.026 1.00 90.81 96 SER A O 1
ATOM 729 N N . GLU A 1 97 ? 4.430 2.479 28.573 1.00 85.50 97 GLU A N 1
ATOM 730 C CA . GLU A 1 97 ? 5.166 1.861 27.472 1.00 85.50 97 GLU A CA 1
ATOM 731 C C . GLU A 1 97 ? 4.655 2.331 26.102 1.00 85.50 97 GLU A C 1
ATOM 733 O O . GLU A 1 97 ? 3.525 2.804 25.983 1.00 85.50 97 GLU A O 1
ATOM 738 N N . ASN A 1 98 ? 5.493 2.178 25.070 1.00 83.06 98 ASN A N 1
ATOM 739 C CA . ASN A 1 98 ? 5.072 2.382 23.688 1.00 83.06 98 ASN A CA 1
ATOM 740 C C . ASN A 1 98 ? 4.343 1.125 23.219 1.00 83.06 98 ASN A C 1
ATOM 742 O O . ASN A 1 98 ? 4.915 0.035 23.287 1.00 83.06 98 ASN A O 1
ATOM 746 N N . ARG A 1 99 ? 3.124 1.260 22.698 1.00 83.94 99 ARG A N 1
ATOM 747 C CA . ARG A 1 99 ? 2.366 0.117 22.176 1.00 83.94 99 ARG A CA 1
ATOM 748 C C . ARG A 1 99 ? 1.435 0.507 21.046 1.00 83.94 99 ARG A C 1
ATOM 750 O O . ARG A 1 99 ? 1.042 1.659 20.916 1.00 83.94 99 ARG A O 1
ATOM 757 N N . ILE A 1 100 ? 1.062 -0.480 20.247 1.00 86.31 100 ILE A N 1
ATOM 758 C CA . ILE A 1 100 ? 0.104 -0.316 19.157 1.00 86.31 100 ILE A CA 1
ATOM 759 C C . ILE A 1 100 ? -1.289 -0.614 19.692 1.00 86.31 100 ILE A C 1
ATOM 761 O O . ILE A 1 100 ? -1.510 -1.651 20.318 1.00 86.31 100 ILE A O 1
ATOM 765 N N . VAL A 1 101 ? -2.221 0.296 19.442 1.0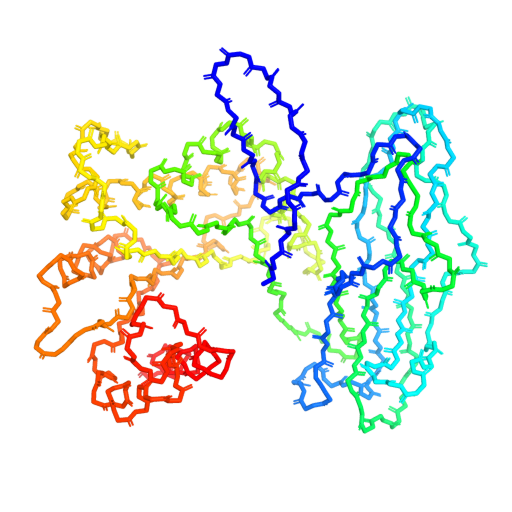0 90.00 101 VAL A N 1
ATOM 766 C CA . VAL A 1 101 ? -3.610 0.194 19.874 1.00 90.00 101 VAL A CA 1
ATOM 767 C C . VAL A 1 101 ? -4.518 0.183 18.657 1.00 90.00 101 VAL A C 1
ATOM 769 O O . VAL A 1 101 ? -4.281 0.869 17.661 1.00 90.00 101 VAL A O 1
ATOM 772 N N . ARG A 1 102 ? -5.569 -0.627 18.757 1.00 90.69 102 ARG A N 1
ATOM 773 C CA . ARG A 1 102 ? -6.636 -0.733 17.769 1.00 90.69 102 ARG A CA 1
ATOM 774 C C . ARG A 1 102 ? -7.929 -0.302 18.431 1.00 90.69 102 ARG A C 1
ATOM 776 O O . ARG A 1 102 ? -8.241 -0.759 19.527 1.00 90.69 102 ARG A O 1
ATOM 783 N N . THR A 1 103 ? -8.671 0.562 17.760 1.00 92.81 103 THR A N 1
ATOM 784 C CA . THR A 1 103 ? -10.044 0.887 18.132 1.00 92.81 103 THR A CA 1
ATOM 785 C C . THR A 1 103 ? -10.934 0.810 16.906 1.00 92.81 103 THR A C 1
ATOM 787 O O . THR A 1 103 ? -10.462 0.925 15.771 1.00 92.81 103 THR A O 1
ATOM 790 N N . THR A 1 104 ? -12.219 0.582 17.135 1.00 95.06 104 THR A N 1
ATOM 791 C CA . THR A 1 104 ? -13.204 0.401 16.077 1.00 95.06 104 THR A CA 1
ATOM 792 C C . THR A 1 104 ? -14.409 1.288 16.313 1.00 95.06 104 THR A C 1
ATOM 794 O O . THR A 1 104 ? -14.785 1.554 17.454 1.00 95.06 104 THR A O 1
ATOM 797 N N . LEU A 1 105 ? -15.032 1.724 15.224 1.00 97.19 105 LEU A N 1
ATOM 798 C CA . LEU A 1 105 ? -16.331 2.381 15.242 1.00 97.19 105 LEU A CA 1
ATOM 799 C C . LEU A 1 105 ? -17.267 1.644 14.299 1.00 97.19 105 LEU A C 1
ATOM 801 O O . LEU A 1 105 ? -16.935 1.448 13.129 1.00 97.19 105 LEU A O 1
ATOM 805 N N . ASP A 1 106 ? -18.433 1.280 14.815 1.00 97.25 106 ASP A N 1
ATOM 806 C CA . ASP A 1 106 ? -19.454 0.578 14.053 1.00 97.25 106 ASP A CA 1
ATOM 807 C C . ASP A 1 106 ? -20.502 1.567 13.547 1.00 97.25 106 ASP A C 1
ATOM 809 O O . ASP A 1 106 ? -20.905 2.500 14.245 1.00 97.25 106 ASP A O 1
ATOM 813 N N . VAL A 1 107 ? -20.944 1.354 12.313 1.00 97.06 107 VAL A N 1
ATOM 814 C CA . VAL A 1 107 ? -22.025 2.096 11.674 1.00 97.06 107 VAL A CA 1
ATOM 815 C C . VAL A 1 107 ? -23.060 1.077 11.219 1.00 97.06 107 VAL A C 1
ATOM 817 O O . VAL A 1 107 ? -22.767 0.214 10.392 1.00 97.06 107 VAL A O 1
ATOM 820 N N . ALA A 1 108 ? -24.276 1.181 11.753 1.00 96.94 108 ALA A N 1
ATOM 821 C CA . ALA A 1 108 ? -25.381 0.308 11.368 1.00 96.94 108 ALA A CA 1
ATOM 822 C C . ALA A 1 108 ? -25.741 0.478 9.885 1.00 96.94 108 ALA A C 1
ATOM 824 O O . ALA A 1 108 ? -25.565 1.562 9.325 1.00 96.94 108 ALA A O 1
ATOM 825 N N . ALA A 1 109 ? -26.283 -0.560 9.256 1.00 96.12 109 ALA A N 1
ATOM 826 C CA . ALA A 1 109 ? -26.789 -0.481 7.889 1.00 96.12 109 ALA A CA 1
ATOM 827 C C . ALA A 1 109 ? -27.826 0.649 7.722 1.00 96.12 109 ALA A C 1
ATOM 829 O O . ALA A 1 109 ? -28.689 0.857 8.576 1.00 96.12 109 ALA A O 1
ATOM 830 N N . ALA A 1 110 ? -27.730 1.397 6.623 1.00 96.00 110 ALA A N 1
ATOM 831 C CA . ALA A 1 110 ? -28.680 2.444 6.246 1.00 96.00 110 ALA A CA 1
ATOM 832 C C . ALA A 1 110 ? -28.540 2.750 4.753 1.00 96.00 110 ALA A C 1
ATOM 834 O O . ALA A 1 110 ? -27.475 2.539 4.188 1.00 96.00 110 ALA A O 1
ATOM 835 N N . VAL A 1 111 ? -29.575 3.309 4.126 1.00 94.62 111 VAL A N 1
ATOM 836 C CA . VAL A 1 111 ? -29.488 3.768 2.731 1.00 94.62 111 VAL A CA 1
ATOM 837 C C . VAL A 1 111 ? -28.616 5.024 2.654 1.00 94.62 111 VAL A C 1
ATOM 839 O O . VAL A 1 111 ? -28.944 6.051 3.257 1.00 94.62 111 VAL A O 1
ATOM 842 N N . ARG A 1 112 ? -27.512 4.965 1.904 1.00 92.69 112 ARG A N 1
ATOM 843 C CA . ARG A 1 112 ? -26.547 6.054 1.724 1.00 92.69 112 ARG A CA 1
ATOM 844 C C . ARG A 1 112 ? -26.267 6.266 0.237 1.00 92.69 112 ARG A C 1
ATOM 846 O O . ARG A 1 112 ? -25.666 5.454 -0.446 1.00 92.69 112 ARG A O 1
ATOM 853 N N . GLY A 1 113 ? -26.633 7.442 -0.264 1.00 91.62 113 GLY A N 1
ATOM 854 C CA . GLY A 1 113 ? -26.276 7.899 -1.615 1.00 91.62 113 GLY A CA 1
ATOM 855 C C . GLY A 1 113 ? -24.992 8.731 -1.650 1.00 91.62 113 GLY A C 1
ATOM 856 O O . GLY A 1 113 ? -24.923 9.701 -2.400 1.00 91.62 113 GLY A O 1
ATOM 857 N N . TYR A 1 114 ? -24.032 8.466 -0.759 1.00 94.56 114 TYR A N 1
ATOM 858 C CA . TYR A 1 114 ? -22.850 9.311 -0.578 1.00 94.56 114 TYR A CA 1
ATOM 859 C C . TYR A 1 114 ? -21.627 8.528 -0.095 1.00 94.56 114 TYR A C 1
ATOM 861 O O . TYR A 1 114 ? -21.742 7.489 0.550 1.00 94.56 114 TYR A O 1
ATOM 869 N N . ASP A 1 115 ? -20.451 9.085 -0.371 1.00 93.88 115 ASP A N 1
ATOM 870 C CA . ASP A 1 115 ? -19.165 8.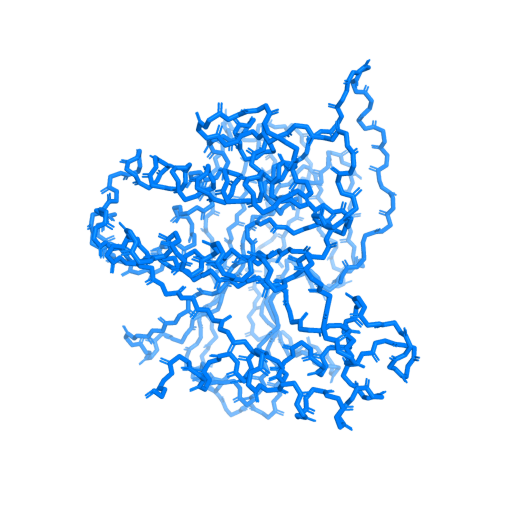545 0.066 1.00 93.88 115 ASP A CA 1
ATOM 871 C C . ASP A 1 115 ? -19.047 8.533 1.594 1.00 93.88 115 ASP A C 1
ATOM 873 O O . ASP A 1 115 ? -19.543 9.432 2.282 1.00 93.88 115 ASP A O 1
ATOM 877 N N . ILE A 1 116 ? -18.322 7.555 2.131 1.00 93.69 116 ILE A N 1
ATOM 878 C CA . ILE A 1 116 ? -17.999 7.457 3.556 1.00 93.69 116 ILE A CA 1
ATOM 879 C C . ILE A 1 116 ? -16.540 7.836 3.781 1.00 93.69 116 ILE A C 1
ATOM 881 O O . ILE A 1 116 ? -15.648 7.437 3.035 1.00 93.69 116 ILE A O 1
ATOM 885 N N . GLN A 1 117 ? -16.285 8.595 4.843 1.00 91.69 117 GLN A N 1
ATOM 886 C CA . GLN A 1 117 ? -14.950 8.968 5.285 1.00 91.69 117 GLN A CA 1
ATOM 887 C C . GLN A 1 117 ? -14.662 8.425 6.680 1.00 91.69 117 GLN A C 1
ATOM 889 O O . GLN A 1 117 ? -15.426 8.671 7.609 1.00 91.69 117 GLN A O 1
ATOM 894 N N . VAL A 1 118 ? -13.515 7.768 6.833 1.00 91.25 118 VAL A N 1
ATOM 895 C CA . VAL A 1 118 ? -12.937 7.341 8.114 1.00 91.25 118 VAL A CA 1
ATOM 896 C C . VAL A 1 118 ? -11.835 8.338 8.478 1.00 91.25 118 VAL A C 1
ATOM 898 O O . VAL A 1 118 ? -10.916 8.555 7.683 1.00 91.25 118 VAL A O 1
ATOM 901 N N . ARG A 1 119 ? -11.948 9.022 9.621 1.00 89.19 119 ARG A N 1
ATOM 902 C CA . ARG A 1 119 ? -11.119 10.192 9.983 1.00 89.19 119 ARG A CA 1
ATOM 903 C C . ARG A 1 119 ? -10.713 10.167 11.454 1.00 89.19 119 ARG A C 1
ATOM 905 O O . ARG A 1 119 ? -11.427 9.625 12.287 1.00 89.19 119 ARG A O 1
ATOM 912 N N . TRP A 1 120 ? -9.584 10.787 11.781 1.00 88.31 120 TRP A N 1
ATOM 913 C CA . TRP A 1 120 ? -9.087 10.883 13.163 1.00 88.31 120 TRP A CA 1
ATOM 914 C C . TRP A 1 120 ? -9.704 12.024 13.978 1.00 88.31 120 TRP A C 1
ATOM 916 O O . TRP A 1 120 ? -9.501 12.084 15.193 1.00 88.31 120 TRP A O 1
ATOM 926 N N . HIS A 1 121 ? -10.417 12.934 13.311 1.00 86.00 121 HIS A N 1
ATOM 927 C CA . HIS A 1 121 ? -10.976 14.135 13.915 1.00 86.00 121 HIS A CA 1
ATOM 928 C C . HIS A 1 121 ? -12.109 14.740 13.068 1.00 86.00 121 HIS A C 1
ATOM 930 O O . HIS A 1 121 ? -12.125 14.610 11.841 1.00 86.00 121 HIS A O 1
ATOM 936 N N . ASN A 1 122 ? -13.055 15.431 13.709 1.00 81.94 122 ASN A N 1
ATOM 937 C CA . ASN A 1 122 ? -14.270 15.934 13.054 1.00 81.94 122 ASN A CA 1
ATOM 938 C C . ASN A 1 122 ? -14.130 17.326 12.411 1.00 81.94 122 ASN A C 1
ATOM 940 O O . ASN A 1 122 ? -15.094 17.865 11.876 1.00 81.94 122 ASN A O 1
ATOM 944 N N . GLY A 1 123 ? -12.931 17.909 12.441 1.00 75.81 123 GLY A N 1
ATOM 945 C CA . GLY A 1 123 ? -12.642 19.253 11.926 1.00 75.81 123 GLY A CA 1
ATOM 946 C C . GLY A 1 123 ? -12.889 20.384 12.929 1.00 75.81 123 GLY A C 1
ATOM 947 O O . GLY A 1 123 ? -12.268 21.429 12.799 1.00 75.81 123 GLY A O 1
ATOM 948 N N . ALA A 1 124 ? -13.719 20.176 13.955 1.00 79.06 124 ALA A N 1
ATOM 949 C CA . ALA A 1 124 ? -13.864 21.124 15.065 1.00 79.06 124 ALA A CA 1
ATOM 950 C C . ALA A 1 124 ? -12.803 20.900 16.153 1.00 79.06 124 ALA A C 1
ATOM 952 O O . ALA A 1 124 ? -12.337 21.846 16.779 1.00 79.06 124 ALA A O 1
ATOM 953 N N . ASN A 1 125 ? -12.402 19.642 16.351 1.00 82.56 125 ASN A N 1
ATOM 954 C CA . ASN A 1 125 ? -11.335 19.263 17.270 1.00 82.56 125 ASN A CA 1
ATOM 955 C C . ASN A 1 125 ? -10.102 18.855 16.450 1.00 82.56 125 ASN A C 1
ATOM 957 O O . ASN A 1 125 ? -10.261 18.038 15.541 1.00 82.56 125 ASN A O 1
ATOM 961 N N . PRO A 1 126 ? -8.906 19.405 16.706 1.00 85.69 126 PRO A N 1
ATOM 962 C CA . PRO A 1 126 ? -7.678 18.929 16.077 1.00 85.69 126 PRO A CA 1
ATOM 963 C C . PRO A 1 126 ? -7.288 17.533 16.565 1.00 85.69 126 PRO A C 1
ATOM 965 O O . PRO A 1 126 ? -7.656 17.118 17.665 1.00 85.69 126 PRO A O 1
ATOM 968 N N . VAL A 1 127 ? -6.458 16.852 15.776 1.00 88.12 127 VAL A N 1
ATOM 969 C CA . VAL A 1 127 ? -5.539 15.855 16.334 1.00 88.12 127 VAL A CA 1
ATOM 970 C C . VAL A 1 127 ? -4.372 16.595 16.982 1.00 88.12 127 VAL A C 1
ATOM 972 O O . VAL A 1 127 ? -3.797 17.486 16.357 1.00 88.12 127 VAL A O 1
ATOM 975 N N . VAL A 1 128 ? -4.011 16.215 18.206 1.00 90.69 128 VAL A N 1
ATOM 976 C CA . VAL A 1 128 ? -2.921 16.817 18.992 1.00 90.69 128 VAL A CA 1
ATOM 977 C C . VAL A 1 128 ? -1.889 15.745 19.341 1.00 90.69 128 VAL A C 1
ATOM 979 O O . VAL A 1 128 ? -2.265 14.625 19.698 1.00 90.69 128 VAL A O 1
ATOM 982 N N . GLY A 1 129 ? -0.600 16.071 19.230 1.00 88.31 129 GLY A N 1
ATOM 983 C CA . GLY A 1 129 ? 0.501 15.195 19.639 1.00 88.31 129 GLY A CA 1
ATOM 984 C C . GLY A 1 129 ? 0.844 15.287 21.139 1.00 88.31 129 GLY A C 1
ATOM 985 O O . GLY A 1 129 ? 0.402 16.219 21.818 1.00 88.31 129 GLY A O 1
ATOM 986 N N . PRO A 1 130 ? 1.621 14.340 21.701 1.00 88.06 130 PRO A N 1
ATOM 987 C CA . PRO A 1 130 ? 2.296 13.227 21.026 1.00 88.06 130 PRO A CA 1
ATOM 988 C C . PRO A 1 130 ? 1.339 12.147 20.518 1.00 88.06 130 PRO A C 1
ATOM 990 O O . PRO A 1 130 ? 0.515 11.646 21.281 1.00 88.06 130 PRO A O 1
ATOM 993 N N . MET A 1 131 ? 1.442 11.770 19.244 1.00 84.06 131 MET A N 1
ATOM 994 C CA . MET A 1 131 ? 0.588 10.749 18.615 1.00 84.06 131 MET A CA 1
ATOM 995 C C . MET A 1 131 ? 1.278 10.165 17.387 1.00 84.06 131 MET A C 1
ATOM 997 O O . MET A 1 131 ? 1.874 10.907 16.618 1.00 84.06 131 MET A O 1
ATOM 1001 N N . MET A 1 132 ? 1.128 8.861 17.144 1.00 82.50 132 MET A N 1
ATOM 1002 C CA . MET A 1 132 ? 1.514 8.245 15.873 1.00 82.50 132 MET A CA 1
ATOM 1003 C C . MET A 1 132 ? 0.315 7.545 15.232 1.00 82.50 132 MET A C 1
ATOM 1005 O O . MET A 1 132 ? -0.205 6.569 15.770 1.00 82.50 132 MET A O 1
ATOM 1009 N N . GLN A 1 133 ? -0.126 8.032 14.074 1.00 80.94 133 GLN A N 1
ATOM 1010 C CA . GLN A 1 133 ? -1.195 7.412 13.284 1.00 80.94 133 GLN A CA 1
ATOM 1011 C C . GLN A 1 133 ? -0.600 6.376 12.337 1.00 80.94 133 GLN A C 1
ATOM 1013 O O . GLN A 1 133 ? 0.367 6.673 11.633 1.00 80.94 133 GLN A O 1
ATOM 1018 N N . LEU A 1 134 ? -1.183 5.176 12.319 1.00 78.06 134 LEU A N 1
ATOM 1019 C CA . LEU A 1 134 ? -0.639 4.055 11.559 1.00 78.06 134 LEU A CA 1
ATOM 1020 C C . LEU A 1 134 ? -1.538 3.716 10.375 1.00 78.06 134 LEU A C 1
ATOM 1022 O O . LEU A 1 134 ? -1.201 4.031 9.238 1.00 78.06 134 LEU A O 1
ATOM 1026 N N . TYR A 1 135 ? -2.706 3.129 10.635 1.00 78.25 135 TYR A N 1
ATOM 1027 C CA . TYR A 1 135 ? -3.605 2.665 9.581 1.00 78.25 135 TYR A CA 1
ATOM 1028 C C . TYR A 1 135 ? -5.052 2.977 9.903 1.00 78.25 135 TYR A C 1
ATOM 1030 O O . TYR A 1 135 ? -5.471 3.009 11.061 1.00 78.25 135 TYR A O 1
ATOM 1038 N N . GLN A 1 136 ? -5.822 3.153 8.838 1.00 84.31 136 GLN A N 1
ATOM 1039 C CA . GLN A 1 136 ? -7.270 3.150 8.888 1.00 84.31 136 GLN A CA 1
ATOM 1040 C C . GLN A 1 136 ? -7.780 2.276 7.760 1.00 84.31 136 GLN A C 1
ATOM 1042 O O . GLN A 1 136 ? -7.282 2.358 6.637 1.00 84.31 136 GLN A O 1
ATOM 1047 N N . TRP A 1 137 ? -8.776 1.457 8.054 1.00 86.06 137 TRP A N 1
ATOM 1048 C CA . TRP A 1 137 ? -9.477 0.691 7.036 1.00 86.06 137 TRP A CA 1
ATOM 1049 C C . TRP A 1 137 ? -10.947 0.541 7.416 1.00 86.06 137 TRP A C 1
ATOM 1051 O O . TRP A 1 137 ? -11.343 0.846 8.541 1.00 86.06 137 TRP A O 1
ATOM 1061 N N . LEU A 1 138 ? -11.772 0.159 6.448 1.00 90.12 138 LEU A N 1
ATOM 1062 C CA . LEU A 1 138 ? -13.211 -0.003 6.613 1.00 90.12 138 LEU A CA 1
ATOM 1063 C C . LEU A 1 138 ? -13.584 -1.386 6.096 1.00 90.12 138 LEU A C 1
ATOM 1065 O O . LEU A 1 138 ? -13.209 -1.737 4.977 1.00 90.12 138 LEU A O 1
ATOM 1069 N N . GLU A 1 139 ? -14.336 -2.139 6.887 1.00 91.19 139 GLU A N 1
ATOM 1070 C CA . GLU A 1 139 ? -14.910 -3.412 6.465 1.00 91.19 139 GLU A CA 1
ATOM 1071 C C . GLU A 1 139 ? -16.433 -3.374 6.500 1.00 91.19 139 GLU A C 1
ATOM 1073 O O . GLU A 1 139 ? -17.040 -2.594 7.235 1.00 91.19 139 GLU A O 1
ATOM 1078 N N . SER A 1 140 ? -17.034 -4.246 5.697 1.00 92.31 140 SER A N 1
ATOM 1079 C CA . SER A 1 140 ? -18.441 -4.603 5.797 1.00 92.31 140 SER A CA 1
ATOM 1080 C C . SER A 1 140 ? -18.513 -5.851 6.661 1.00 92.31 140 SER A C 1
ATOM 1082 O O . SER A 1 140 ? -17.995 -6.892 6.262 1.00 92.31 140 SER A O 1
ATOM 1084 N N . VAL A 1 141 ? -19.125 -5.754 7.842 1.00 91.69 141 VAL A N 1
ATOM 1085 C CA . VAL A 1 141 ? -19.211 -6.897 8.774 1.00 91.69 141 VAL A CA 1
ATOM 1086 C C . VAL A 1 141 ? -20.202 -7.960 8.297 1.00 91.69 141 VAL A C 1
ATOM 1088 O O . VAL A 1 141 ? -20.194 -9.083 8.790 1.00 91.69 141 VAL A O 1
ATOM 1091 N N . ASP A 1 142 ? -21.024 -7.617 7.304 1.00 89.31 142 ASP A N 1
ATOM 1092 C CA . ASP A 1 142 ? -21.952 -8.536 6.646 1.00 89.31 142 ASP A CA 1
ATOM 1093 C C . ASP A 1 142 ? -21.241 -9.431 5.612 1.00 89.31 142 ASP A C 1
ATOM 1095 O O . ASP A 1 142 ? -21.837 -10.369 5.079 1.00 89.31 142 ASP A O 1
ATOM 1099 N N . LYS A 1 143 ? -19.968 -9.148 5.297 1.00 86.88 143 LYS A N 1
ATOM 1100 C CA . LYS A 1 143 ? -19.178 -9.887 4.307 1.00 86.88 143 LYS A CA 1
ATOM 1101 C C . LYS A 1 143 ? -18.123 -10.746 4.984 1.00 86.88 143 LYS A C 1
ATOM 1103 O O . LYS A 1 143 ? -17.372 -10.290 5.836 1.00 86.88 143 LYS A O 1
ATOM 1108 N N . THR A 1 144 ? -18.020 -11.990 4.531 1.00 82.00 144 THR A N 1
ATOM 1109 C CA . THR A 1 144 ? -17.010 -12.952 4.998 1.00 82.00 144 THR A CA 1
ATOM 1110 C C . THR A 1 144 ? -15.720 -12.915 4.177 1.00 82.00 144 THR A C 1
ATOM 1112 O O . THR A 1 144 ? -14.740 -13.561 4.538 1.00 82.00 144 THR A O 1
ATOM 1115 N N . THR A 1 145 ? -15.701 -12.163 3.074 1.00 82.50 145 THR A N 1
ATOM 1116 C CA . THR A 1 145 ? -14.556 -12.032 2.166 1.00 82.50 145 THR A CA 1
ATOM 1117 C C . THR A 1 145 ? -14.375 -10.584 1.730 1.00 82.50 145 THR A C 1
ATOM 1119 O O . THR A 1 145 ? -15.355 -9.863 1.536 1.00 82.50 145 THR A O 1
ATOM 1122 N N . GLY A 1 146 ? -13.132 -10.179 1.488 1.00 79.69 146 GLY A N 1
ATOM 1123 C CA . GLY A 1 146 ? -12.798 -8.847 0.996 1.00 79.69 146 GLY A CA 1
ATOM 1124 C C . GLY A 1 146 ? -11.302 -8.695 0.741 1.00 79.69 146 GLY A C 1
ATOM 1125 O O . GLY A 1 146 ? -10.537 -9.645 0.891 1.00 79.69 146 GLY A O 1
ATOM 1126 N N . ILE A 1 147 ? -10.895 -7.489 0.348 1.00 78.88 147 ILE A N 1
ATOM 1127 C CA . ILE A 1 147 ? -9.494 -7.136 0.103 1.00 78.88 147 ILE A CA 1
ATOM 1128 C C . ILE A 1 147 ? -9.191 -5.845 0.863 1.00 78.88 147 ILE A C 1
ATOM 1130 O O . ILE A 1 147 ? -9.909 -4.856 0.721 1.00 78.88 147 ILE A O 1
ATOM 1134 N N . GLY A 1 148 ? -8.119 -5.859 1.656 1.00 80.19 148 GLY A N 1
ATOM 1135 C CA . GLY A 1 148 ? -7.515 -4.657 2.225 1.00 80.19 148 GLY A CA 1
ATOM 1136 C C . GLY A 1 148 ? -6.413 -4.146 1.302 1.00 80.19 148 GLY A C 1
ATOM 1137 O O . GLY A 1 148 ? -5.538 -4.914 0.903 1.00 80.19 148 GLY A O 1
ATOM 1138 N N . ILE A 1 149 ? -6.451 -2.861 0.950 1.00 79.38 149 ILE A N 1
ATOM 1139 C CA . ILE A 1 149 ? -5.417 -2.216 0.133 1.00 79.38 149 ILE A CA 1
ATOM 1140 C C . ILE A 1 149 ? -4.698 -1.191 0.998 1.00 79.38 149 ILE A C 1
ATOM 1142 O O . ILE A 1 149 ? -5.318 -0.290 1.562 1.00 79.38 149 ILE A O 1
ATOM 1146 N N . HIS A 1 150 ? -3.378 -1.325 1.074 1.00 80.88 150 HIS A N 1
ATOM 1147 C CA . HIS A 1 150 ? -2.518 -0.451 1.856 1.00 80.88 150 HIS A CA 1
ATOM 1148 C C . HIS A 1 150 ? -1.289 -0.080 1.037 1.00 80.88 150 HIS A C 1
ATOM 1150 O O . HIS A 1 150 ? -0.680 -0.939 0.398 1.00 80.88 150 HIS A O 1
ATOM 1156 N N . THR A 1 151 ? -0.878 1.182 1.106 1.00 79.56 151 THR A N 1
ATOM 1157 C CA . THR A 1 151 ? 0.392 1.601 0.517 1.00 79.56 151 THR A CA 1
ATOM 1158 C C . THR A 1 151 ? 1.465 1.561 1.592 1.00 79.56 151 THR A C 1
ATOM 1160 O O . THR A 1 151 ? 1.399 2.298 2.572 1.00 79.56 151 THR A O 1
ATOM 1163 N N . LEU A 1 152 ? 2.451 0.681 1.411 1.00 80.44 152 LEU A N 1
ATOM 1164 C CA . LEU A 1 152 ? 3.602 0.559 2.303 1.00 80.44 152 LEU A CA 1
ATOM 1165 C C . LEU A 1 152 ? 4.612 1.664 2.039 1.00 80.44 152 LEU A C 1
ATOM 1167 O O . LEU A 1 152 ? 4.938 2.396 2.946 1.00 80.44 152 LEU A O 1
ATOM 1171 N N . LEU A 1 153 ? 5.089 1.861 0.815 1.00 78.56 153 LEU A N 1
ATOM 1172 C CA . LEU A 1 153 ? 6.071 2.907 0.529 1.00 78.56 153 LEU A CA 1
ATOM 1173 C C . LEU A 1 153 ? 5.813 3.519 -0.845 1.00 78.56 153 LEU A C 1
ATOM 1175 O O . LEU A 1 153 ? 5.639 2.794 -1.818 1.00 78.56 153 LEU A O 1
ATOM 1179 N N . GLY A 1 154 ? 5.838 4.849 -0.916 1.00 74.62 154 GLY A N 1
ATOM 1180 C CA . GLY A 1 154 ? 5.749 5.600 -2.162 1.00 74.62 154 GLY A CA 1
ATOM 1181 C C . GLY A 1 154 ? 6.374 6.981 -1.995 1.00 74.62 154 GLY A C 1
ATOM 1182 O O . GLY A 1 154 ? 6.082 7.690 -1.033 1.00 74.62 154 GLY A O 1
ATOM 1183 N N . ARG A 1 155 ? 7.265 7.365 -2.914 1.00 76.38 155 ARG A N 1
ATOM 1184 C CA . ARG A 1 155 ? 7.900 8.692 -2.931 1.00 76.38 155 ARG A CA 1
ATOM 1185 C C . ARG A 1 155 ? 8.319 9.058 -4.351 1.00 76.38 155 ARG A C 1
ATOM 1187 O O . ARG A 1 155 ? 8.929 8.235 -5.034 1.00 76.38 155 ARG A O 1
ATOM 1194 N N . GLY A 1 156 ? 8.014 10.289 -4.763 1.00 78.44 156 GLY A N 1
ATOM 1195 C CA . GLY A 1 156 ? 8.421 10.835 -6.060 1.00 78.44 156 GLY A CA 1
ATOM 1196 C C . GLY A 1 156 ? 9.944 10.910 -6.210 1.00 78.44 156 GLY A C 1
ATOM 1197 O O . GLY A 1 156 ? 10.662 11.114 -5.227 1.00 78.44 156 GLY A O 1
ATOM 1198 N N . GLY A 1 157 ? 10.436 10.705 -7.434 1.00 82.00 157 GLY A N 1
ATOM 1199 C CA . GLY A 1 157 ? 11.868 10.702 -7.762 1.00 82.00 157 GLY A CA 1
ATOM 1200 C C . GLY A 1 157 ? 12.663 9.512 -7.207 1.00 82.00 157 GLY A C 1
ATOM 1201 O O . GLY A 1 157 ? 13.888 9.510 -7.273 1.00 82.00 157 GLY A O 1
ATOM 1202 N N . GLN A 1 158 ? 11.999 8.512 -6.622 1.00 85.88 158 GLN A N 1
ATOM 1203 C CA . GLN A 1 158 ? 12.648 7.333 -6.047 1.00 85.88 158 GLN A CA 1
ATOM 1204 C C . GLN A 1 158 ? 12.391 6.088 -6.899 1.00 85.88 158 GLN A C 1
ATOM 1206 O O . GLN A 1 158 ? 11.387 6.002 -7.600 1.00 85.88 158 GLN A O 1
ATOM 1211 N N . GLY A 1 159 ? 13.298 5.122 -6.797 1.00 88.81 159 GLY A N 1
ATOM 1212 C CA . GLY A 1 159 ? 13.202 3.815 -7.445 1.00 88.81 159 GLY A CA 1
ATOM 1213 C C . GLY A 1 159 ? 13.581 2.709 -6.465 1.00 88.81 159 GLY A C 1
ATOM 1214 O O . GLY A 1 159 ? 13.956 2.989 -5.319 1.00 88.81 159 GLY A O 1
ATOM 1215 N N . TYR A 1 160 ? 13.553 1.457 -6.907 1.00 92.81 160 TYR A N 1
ATOM 1216 C CA . TYR A 1 160 ? 13.842 0.283 -6.089 1.00 92.81 160 TYR A CA 1
ATOM 1217 C C . TYR A 1 160 ? 15.116 0.352 -5.237 1.00 92.81 160 TYR A C 1
ATOM 1219 O O . TYR A 1 160 ? 15.013 -0.034 -4.072 1.00 92.81 160 TYR A O 1
ATOM 1227 N N . PRO A 1 161 ? 16.291 0.846 -5.693 1.00 92.00 161 PRO A N 1
ATOM 1228 C CA . PRO A 1 161 ? 17.467 0.878 -4.819 1.00 92.00 161 PRO A CA 1
ATOM 1229 C C . PRO A 1 161 ? 17.257 1.767 -3.583 1.00 92.00 161 PRO A C 1
ATOM 1231 O O . PRO A 1 161 ? 17.704 1.443 -2.477 1.00 92.00 161 PRO A O 1
ATOM 1234 N N . HIS A 1 162 ? 16.519 2.865 -3.750 1.00 88.88 162 HIS A N 1
ATOM 1235 C CA . HIS A 1 162 ? 16.144 3.751 -2.656 1.00 88.88 162 HIS A CA 1
ATOM 1236 C C . HIS A 1 162 ? 15.129 3.078 -1.732 1.00 88.88 162 HIS A C 1
ATOM 1238 O O . HIS A 1 162 ? 15.331 3.044 -0.518 1.00 88.88 162 HIS A O 1
ATOM 1244 N N . TYR A 1 163 ? 14.076 2.482 -2.300 1.00 88.00 163 TYR A N 1
ATOM 1245 C CA . TYR A 1 163 ? 13.042 1.790 -1.531 1.00 88.00 163 TYR A CA 1
ATOM 1246 C C . TYR A 1 163 ? 13.606 0.633 -0.707 1.00 88.00 163 TYR A C 1
ATOM 1248 O O . TYR A 1 163 ? 13.360 0.559 0.496 1.00 88.00 163 TYR A O 1
ATOM 1256 N N . LEU A 1 164 ? 14.421 -0.223 -1.322 1.00 90.88 164 LEU A N 1
ATOM 1257 C CA . LEU A 1 164 ? 15.027 -1.372 -0.662 1.00 90.88 164 LEU A CA 1
ATOM 1258 C C . LEU A 1 164 ? 15.944 -0.945 0.485 1.00 90.88 164 LEU A C 1
ATOM 1260 O O . LEU A 1 164 ? 15.909 -1.534 1.567 1.00 90.88 164 LEU A O 1
ATOM 1264 N N . THR A 1 165 ? 16.735 0.109 0.281 1.00 88.69 165 THR A N 1
ATOM 1265 C CA . THR A 1 165 ? 17.619 0.607 1.336 1.00 88.69 165 THR A CA 1
ATOM 1266 C C . THR A 1 165 ? 16.826 1.238 2.490 1.00 88.69 165 THR A C 1
ATOM 1268 O O . THR A 1 165 ? 17.166 0.998 3.649 1.00 88.69 165 THR A O 1
ATOM 1271 N N . SER A 1 166 ? 15.729 1.958 2.216 1.00 82.69 166 SER A N 1
ATOM 1272 C CA . SER A 1 166 ? 14.830 2.473 3.263 1.00 82.69 166 SER A CA 1
ATOM 1273 C C . SER A 1 166 ? 14.179 1.352 4.067 1.00 82.69 166 SER A C 1
ATOM 1275 O O . SER A 1 166 ? 14.182 1.387 5.296 1.00 82.69 166 SER A O 1
ATOM 1277 N N . LEU A 1 167 ? 13.656 0.329 3.389 1.00 85.75 167 LEU A N 1
ATOM 1278 C CA . LEU A 1 167 ? 13.009 -0.805 4.042 1.00 85.75 167 LEU A CA 1
ATOM 1279 C C . LEU A 1 167 ? 13.985 -1.558 4.960 1.00 85.75 167 LEU A C 1
ATOM 1281 O O . LEU A 1 167 ? 13.680 -1.789 6.129 1.00 85.75 167 LEU A O 1
ATOM 1285 N N . ARG A 1 168 ? 15.207 -1.838 4.488 1.00 86.12 168 ARG A N 1
ATOM 1286 C CA . ARG A 1 168 ? 16.247 -2.527 5.275 1.00 86.12 168 ARG A CA 1
ATOM 1287 C C . ARG A 1 168 ? 16.707 -1.767 6.519 1.00 86.12 168 ARG A C 1
ATOM 1289 O O . ARG A 1 168 ? 17.171 -2.396 7.465 1.00 86.12 168 ARG A O 1
ATOM 1296 N N . ARG A 1 169 ? 16.560 -0.440 6.554 1.00 83.38 169 ARG A N 1
ATOM 1297 C CA . ARG A 1 169 ? 16.835 0.373 7.754 1.00 83.38 169 ARG A CA 1
ATOM 1298 C C . ARG A 1 169 ? 15.737 0.266 8.807 1.00 83.38 169 ARG A C 1
ATOM 1300 O O . ARG A 1 169 ? 15.928 0.694 9.941 1.00 83.38 169 ARG A O 1
ATOM 1307 N N . SER A 1 170 ? 14.573 -0.283 8.468 1.00 77.62 170 SER A N 1
ATOM 1308 C CA . SER A 1 170 ? 13.437 -0.376 9.389 1.00 77.62 170 SER A CA 1
ATOM 1309 C C . SER A 1 170 ? 12.633 -1.671 9.213 1.00 77.62 170 SER A C 1
ATOM 1311 O O . SER A 1 170 ? 11.418 -1.641 8.977 1.00 77.62 170 SER A O 1
ATOM 1313 N N . PRO A 1 171 ? 13.277 -2.836 9.412 1.00 80.25 171 PRO A N 1
ATOM 1314 C CA . PRO A 1 171 ? 12.621 -4.133 9.277 1.00 80.25 171 PRO A CA 1
ATOM 1315 C C . PRO A 1 171 ? 11.479 -4.316 10.280 1.00 80.25 171 PRO A C 1
ATOM 1317 O O . PRO A 1 171 ? 10.432 -4.852 9.931 1.00 80.25 171 PRO A O 1
ATOM 1320 N N . LYS A 1 172 ? 11.623 -3.788 11.504 1.00 80.75 172 LYS A N 1
ATOM 1321 C CA . LYS A 1 172 ? 10.562 -3.819 12.526 1.00 80.75 172 LYS A CA 1
ATOM 1322 C C . LYS A 1 172 ? 9.313 -3.044 12.092 1.00 80.75 172 LYS A C 1
ATOM 1324 O O . LYS A 1 172 ? 8.206 -3.521 12.308 1.00 80.75 172 LYS A O 1
ATOM 1329 N N . ALA A 1 173 ? 9.493 -1.889 11.448 1.00 78.44 173 ALA A N 1
ATOM 1330 C CA . ALA A 1 173 ? 8.386 -1.081 10.941 1.00 78.44 173 ALA A CA 1
ATOM 1331 C C . ALA A 1 173 ? 7.656 -1.779 9.787 1.00 78.44 173 ALA A C 1
ATOM 1333 O O . ALA A 1 173 ? 6.433 -1.740 9.730 1.00 78.44 173 ALA A O 1
ATOM 1334 N N . THR A 1 174 ? 8.398 -2.451 8.899 1.00 84.25 174 THR A N 1
ATOM 1335 C CA . THR A 1 174 ? 7.800 -3.219 7.795 1.00 84.25 174 THR A CA 1
ATOM 1336 C C . THR A 1 174 ? 7.072 -4.462 8.305 1.00 84.25 174 THR A C 1
ATOM 1338 O O . THR A 1 174 ? 5.979 -4.767 7.837 1.00 84.25 174 THR A O 1
ATOM 1341 N N . LYS A 1 175 ? 7.647 -5.158 9.295 1.00 87.38 175 LYS A N 1
ATOM 1342 C CA . LYS A 1 175 ? 6.982 -6.275 9.972 1.00 87.38 175 LYS A CA 1
ATOM 1343 C C . LYS A 1 175 ? 5.654 -5.823 10.576 1.00 87.38 175 LYS A C 1
ATOM 1345 O O . LYS A 1 175 ? 4.634 -6.429 10.272 1.00 87.38 175 LYS A O 1
ATOM 1350 N N . LEU A 1 176 ? 5.671 -4.736 11.353 1.00 83.56 176 LEU A N 1
ATOM 1351 C CA . LEU A 1 176 ? 4.463 -4.162 11.942 1.00 83.56 176 LEU A CA 1
ATOM 1352 C C . LEU A 1 176 ? 3.430 -3.811 10.863 1.00 83.56 176 LEU A C 1
ATOM 1354 O O . LEU A 1 176 ? 2.278 -4.204 10.993 1.00 83.56 176 LEU A O 1
ATOM 1358 N N . PHE A 1 177 ? 3.842 -3.149 9.775 1.00 84.69 177 PHE A N 1
ATOM 1359 C CA . PHE A 1 177 ? 2.935 -2.835 8.666 1.00 84.69 177 PHE A CA 1
ATOM 1360 C C . PHE A 1 177 ? 2.215 -4.083 8.161 1.00 84.69 177 PHE A C 1
ATOM 1362 O O . PHE A 1 177 ? 0.996 -4.084 8.033 1.00 84.69 177 PHE A O 1
ATOM 1369 N N . LEU A 1 178 ? 2.960 -5.150 7.866 1.00 88.62 178 LEU A N 1
ATOM 1370 C CA . LEU A 1 178 ? 2.381 -6.368 7.304 1.00 88.62 178 LEU A CA 1
ATOM 1371 C C . LEU A 1 178 ? 1.499 -7.107 8.322 1.00 88.62 178 LEU A C 1
ATOM 1373 O O . LEU A 1 178 ? 0.487 -7.695 7.940 1.00 88.62 178 LEU A O 1
ATOM 1377 N N . GLU A 1 179 ? 1.838 -7.047 9.612 1.00 87.94 179 GLU A N 1
ATOM 1378 C CA . GLU A 1 179 ? 0.994 -7.578 10.687 1.00 87.94 179 GLU A CA 1
ATOM 1379 C C . GLU A 1 179 ? -0.354 -6.855 10.758 1.00 87.94 179 GLU A C 1
ATOM 1381 O O . GLU A 1 179 ? -1.381 -7.525 10.879 1.00 87.94 179 GLU A O 1
ATOM 1386 N N . GLU A 1 180 ? -0.362 -5.524 10.631 1.00 84.62 180 GLU A N 1
ATOM 1387 C CA . GLU A 1 180 ? -1.588 -4.719 10.637 1.00 84.62 180 GLU A CA 1
ATOM 1388 C C . GLU A 1 180 ? -2.389 -4.854 9.339 1.00 84.62 180 GLU A C 1
ATOM 1390 O O . GLU A 1 180 ? -3.599 -5.063 9.385 1.00 84.62 180 GLU A O 1
ATOM 1395 N N . ALA A 1 181 ? -1.728 -4.809 8.180 1.00 86.19 181 ALA A N 1
ATOM 1396 C CA . ALA A 1 181 ? -2.372 -4.925 6.870 1.00 86.19 181 ALA A CA 1
ATOM 1397 C C . ALA A 1 181 ? -3.064 -6.285 6.664 1.00 86.19 181 ALA A C 1
ATOM 1399 O O . ALA A 1 181 ? -3.996 -6.402 5.873 1.00 86.19 181 ALA A O 1
ATOM 1400 N N . THR A 1 182 ? -2.622 -7.322 7.382 1.00 90.25 182 THR A N 1
ATOM 1401 C CA . THR A 1 182 ? -3.219 -8.667 7.330 1.00 90.25 182 THR A CA 1
ATOM 1402 C C . THR A 1 182 ? -4.052 -9.015 8.564 1.00 90.25 182 THR A C 1
ATOM 1404 O O . THR A 1 182 ? -4.622 -10.104 8.629 1.00 90.25 182 THR A O 1
ATOM 1407 N N . TYR A 1 183 ? -4.151 -8.110 9.544 1.00 86.25 183 TYR A N 1
ATOM 1408 C CA . TYR A 1 183 ? -4.829 -8.364 10.817 1.00 86.25 183 TYR A CA 1
ATOM 1409 C C . TYR A 1 183 ? -6.301 -8.753 10.628 1.00 86.25 183 TYR A C 1
ATOM 1411 O O . TYR A 1 183 ? -6.761 -9.719 11.234 1.00 86.25 183 TYR A O 1
ATOM 1419 N N . GLY A 1 184 ? -7.008 -8.061 9.727 1.00 84.06 184 GLY A N 1
ATOM 1420 C CA . GLY A 1 184 ? -8.437 -8.265 9.461 1.00 84.06 184 GLY A CA 1
ATOM 1421 C C . GLY A 1 184 ? -8.817 -9.636 8.892 1.00 84.06 184 GLY A C 1
ATOM 1422 O O . GLY A 1 184 ? -9.995 -9.963 8.833 1.00 84.06 184 GLY A O 1
ATOM 1423 N N . GLN A 1 185 ? -7.847 -10.469 8.502 1.00 89.75 185 GLN A N 1
ATOM 1424 C CA . GLN A 1 185 ? -8.128 -11.815 7.992 1.00 89.75 185 GLN A CA 1
ATOM 1425 C C . GLN A 1 185 ? -8.554 -12.793 9.092 1.00 89.75 185 GLN A C 1
ATOM 1427 O O . GLN A 1 185 ? -9.061 -13.862 8.776 1.00 89.75 185 GLN A O 1
ATOM 1432 N N . ASN A 1 186 ? -8.358 -12.445 10.373 1.00 86.81 186 ASN A N 1
ATOM 1433 C CA . ASN A 1 186 ? -8.829 -13.217 11.532 1.00 86.81 186 ASN A CA 1
ATOM 1434 C C . ASN A 1 186 ? -8.407 -14.701 11.541 1.00 86.81 186 ASN A C 1
ATOM 1436 O O . ASN A 1 186 ? -9.081 -15.553 12.115 1.00 86.81 186 ASN A O 1
ATOM 1440 N N . VAL A 1 187 ? -7.254 -15.003 10.944 1.00 92.88 187 VAL A N 1
ATOM 1441 C CA . VAL A 1 187 ? -6.628 -16.332 10.933 1.00 92.88 187 VAL A CA 1
ATOM 1442 C C . VAL A 1 187 ? -5.195 -16.260 11.479 1.00 92.88 187 VAL A C 1
ATOM 1444 O O . VAL A 1 187 ? -4.589 -15.173 11.496 1.00 92.88 187 VAL A O 1
ATOM 1447 N N . PRO A 1 188 ? -4.621 -17.393 11.940 1.00 95.56 188 PRO A N 1
ATOM 1448 C CA . PRO A 1 188 ? -3.212 -17.459 12.322 1.00 95.56 188 PRO A CA 1
ATOM 1449 C C . PRO A 1 188 ? -2.304 -16.930 11.209 1.00 95.56 188 PRO A C 1
ATOM 1451 O O . PRO A 1 188 ? -2.605 -17.118 10.033 1.00 95.56 188 PRO A O 1
ATOM 1454 N N . VAL A 1 189 ? -1.175 -16.302 11.560 1.00 95.75 189 VAL A N 1
ATOM 1455 C CA . VAL A 1 189 ? -0.272 -15.667 10.574 1.00 95.75 189 VAL A CA 1
ATOM 1456 C C . VAL A 1 189 ? 0.173 -16.643 9.479 1.00 95.75 189 VAL A C 1
ATOM 1458 O O . VAL A 1 189 ? 0.247 -16.267 8.313 1.00 95.75 189 VAL A O 1
ATOM 1461 N N . SER A 1 190 ? 0.353 -17.920 9.818 1.00 96.31 190 SER A N 1
ATOM 1462 C CA . SER A 1 190 ? 0.690 -18.984 8.866 1.00 96.31 190 SER A CA 1
ATOM 1463 C C . SER A 1 190 ? -0.367 -19.228 7.781 1.00 96.31 190 SER A C 1
ATOM 1465 O O . SER A 1 190 ? -0.044 -19.797 6.743 1.00 96.31 190 SER A O 1
ATOM 1467 N N . GLN A 1 191 ? -1.612 -18.799 7.990 1.00 96.75 191 GLN A N 1
ATOM 1468 C CA . GLN A 1 191 ? -2.727 -18.937 7.046 1.00 96.75 191 GLN A CA 1
ATOM 1469 C C . GLN A 1 191 ? -3.108 -17.620 6.365 1.00 96.75 191 GLN A C 1
ATOM 1471 O O . GLN A 1 191 ? -3.903 -17.633 5.429 1.00 96.75 191 GLN A O 1
ATOM 1476 N N . ARG A 1 192 ? -2.558 -16.488 6.816 1.00 96.19 192 ARG A N 1
ATOM 1477 C CA . ARG A 1 192 ? -2.830 -15.189 6.194 1.00 96.19 192 ARG A CA 1
ATOM 1478 C C . ARG A 1 192 ? -2.267 -15.157 4.784 1.00 96.19 192 ARG A C 1
ATOM 1480 O O . ARG A 1 192 ? -1.241 -15.778 4.527 1.00 96.19 192 ARG A O 1
ATOM 1487 N N . VAL A 1 193 ? -2.914 -14.405 3.903 1.00 96.00 193 VAL A N 1
ATOM 1488 C CA . VAL A 1 193 ? -2.511 -14.198 2.510 1.00 96.00 193 VAL A CA 1
ATOM 1489 C C . VAL A 1 193 ? -2.168 -12.732 2.290 1.00 96.00 193 VAL A C 1
ATOM 1491 O O . VAL A 1 193 ? -2.908 -11.850 2.715 1.00 96.00 193 VAL A O 1
ATOM 1494 N N . ALA A 1 194 ? -1.062 -12.446 1.614 1.00 96.00 194 ALA A N 1
ATOM 1495 C CA . ALA A 1 194 ? -0.686 -11.083 1.258 1.00 96.00 194 ALA A CA 1
ATOM 1496 C C . ALA A 1 194 ? -0.262 -11.010 -0.205 1.00 96.00 194 ALA A C 1
ATOM 1498 O O . ALA A 1 194 ? 0.455 -11.881 -0.691 1.00 96.00 194 ALA A O 1
ATOM 1499 N N . LEU A 1 195 ? -0.673 -9.942 -0.886 1.00 94.88 195 LEU A N 1
ATOM 1500 C CA . LEU A 1 195 ? -0.173 -9.577 -2.204 1.00 94.88 195 LEU A CA 1
ATOM 1501 C C . LEU A 1 195 ? 0.667 -8.306 -2.081 1.00 94.88 195 LEU A C 1
ATOM 1503 O O . LEU A 1 195 ? 0.151 -7.253 -1.708 1.00 94.88 195 LEU A O 1
ATOM 1507 N N . ILE A 1 196 ? 1.949 -8.392 -2.424 1.00 95.00 196 ILE A N 1
ATOM 1508 C CA . ILE A 1 196 ? 2.855 -7.245 -2.473 1.00 95.00 196 ILE A CA 1
ATOM 1509 C C . ILE A 1 196 ? 2.936 -6.752 -3.914 1.00 95.00 196 ILE A C 1
ATOM 1511 O O . ILE A 1 196 ? 3.509 -7.415 -4.779 1.00 95.00 196 ILE A O 1
ATOM 1515 N N . SER A 1 197 ? 2.364 -5.579 -4.174 1.00 92.25 197 SER A N 1
ATOM 1516 C CA . SER A 1 197 ? 2.510 -4.904 -5.463 1.00 92.25 197 SER A CA 1
ATOM 1517 C C . SER A 1 197 ? 3.774 -4.050 -5.475 1.00 92.25 197 SER A C 1
ATOM 1519 O O . SER A 1 197 ? 3.954 -3.174 -4.626 1.00 92.25 197 SER A O 1
ATOM 1521 N N . LEU A 1 198 ? 4.664 -4.325 -6.426 1.00 93.62 198 LEU A N 1
ATOM 1522 C CA . LEU A 1 198 ? 5.919 -3.612 -6.629 1.00 93.62 198 LEU A CA 1
ATOM 1523 C C . LEU A 1 198 ? 5.832 -2.844 -7.945 1.00 93.62 198 LEU A C 1
ATOM 1525 O O . LEU A 1 198 ? 5.981 -3.423 -9.019 1.00 93.62 198 LEU A O 1
ATOM 1529 N N . ASN A 1 199 ? 5.639 -1.530 -7.843 1.00 89.19 199 ASN A N 1
ATOM 1530 C CA . ASN A 1 199 ? 5.492 -0.638 -8.987 1.00 89.19 199 ASN A CA 1
ATOM 1531 C C . ASN A 1 199 ? 6.661 0.356 -9.064 1.00 89.19 199 ASN A C 1
ATOM 1533 O O . ASN A 1 199 ? 6.860 1.152 -8.144 1.00 89.19 199 ASN A O 1
ATOM 1537 N N . SER A 1 200 ? 7.457 0.283 -10.132 1.00 90.56 200 SER A N 1
ATOM 1538 C CA . SER A 1 200 ? 8.526 1.249 -10.418 1.00 90.56 200 SER A CA 1
ATOM 1539 C C . SER A 1 200 ? 8.973 1.183 -11.883 1.00 90.56 200 SER A C 1
ATOM 1541 O O . SER A 1 200 ? 8.359 0.498 -12.695 1.00 90.56 200 SER A O 1
ATOM 1543 N N . GLY A 1 201 ? 10.016 1.915 -12.265 1.00 91.12 201 GLY A N 1
ATOM 1544 C CA . GLY A 1 201 ? 10.627 1.841 -13.596 1.00 91.12 201 GLY A CA 1
ATOM 1545 C C . GLY A 1 201 ? 11.012 3.202 -14.165 1.00 91.12 201 GLY A C 1
ATOM 1546 O O . GLY A 1 201 ? 12.083 3.332 -14.750 1.00 91.12 201 GLY A O 1
ATOM 1547 N N . LEU A 1 202 ? 10.173 4.231 -13.989 1.00 90.25 202 LEU A N 1
ATOM 1548 C CA . LEU A 1 202 ? 10.450 5.561 -14.557 1.00 90.25 202 LEU A CA 1
ATOM 1549 C C . LEU A 1 202 ? 11.641 6.237 -13.900 1.00 90.25 202 LEU A C 1
ATOM 1551 O O . LEU A 1 202 ? 12.485 6.799 -14.585 1.00 90.25 202 LEU A O 1
ATOM 1555 N N . ASN A 1 203 ? 11.736 6.183 -12.575 1.00 90.69 203 ASN A N 1
ATOM 1556 C CA . ASN A 1 203 ? 12.853 6.829 -11.900 1.00 90.69 203 ASN A CA 1
ATOM 1557 C C . ASN A 1 203 ? 14.147 6.038 -12.115 1.00 90.69 203 ASN A C 1
ATOM 1559 O O . ASN A 1 203 ? 15.211 6.645 -12.171 1.00 90.69 203 ASN A O 1
ATOM 1563 N N . GLU A 1 204 ? 14.084 4.720 -12.321 1.00 92.94 204 GLU A N 1
ATOM 1564 C CA . GLU A 1 204 ? 15.242 3.885 -12.643 1.00 92.94 204 GLU A CA 1
ATOM 1565 C C . GLU A 1 204 ? 15.964 4.344 -13.906 1.00 92.94 204 GLU A C 1
ATOM 1567 O O . GLU A 1 204 ? 17.196 4.344 -13.911 1.00 92.94 204 GLU A O 1
ATOM 1572 N N . THR A 1 205 ? 15.251 4.869 -14.909 1.00 90.56 205 THR A N 1
ATOM 1573 C CA . THR A 1 205 ? 15.892 5.400 -16.125 1.00 90.56 205 THR A CA 1
ATOM 1574 C C . THR A 1 205 ? 16.815 6.589 -15.845 1.00 90.56 205 THR A C 1
ATOM 1576 O O . THR A 1 205 ? 17.667 6.909 -16.669 1.00 90.56 205 THR A O 1
ATOM 1579 N N . THR A 1 206 ? 16.667 7.245 -14.690 1.00 89.38 206 THR A N 1
ATOM 1580 C CA . THR A 1 206 ? 17.488 8.389 -14.261 1.00 89.38 206 THR A CA 1
ATOM 1581 C C . THR A 1 206 ? 18.575 8.027 -13.242 1.00 89.38 206 THR A C 1
ATOM 1583 O O . THR A 1 206 ? 19.353 8.891 -12.839 1.00 89.38 206 THR A O 1
ATOM 1586 N N . MET A 1 207 ? 18.697 6.753 -12.845 1.00 88.50 207 MET A N 1
ATOM 1587 C CA . MET A 1 207 ? 19.632 6.285 -11.805 1.00 88.50 207 MET A CA 1
ATOM 1588 C C . MET A 1 207 ? 21.072 6.106 -12.315 1.00 88.50 207 MET A C 1
ATOM 1590 O O . MET A 1 207 ? 21.704 5.062 -12.119 1.00 88.50 207 MET A O 1
ATOM 1594 N N . VAL A 1 208 ? 21.611 7.128 -12.978 1.00 85.81 208 VAL A N 1
ATOM 1595 C CA . VAL A 1 208 ? 22.981 7.125 -13.506 1.00 85.81 208 VAL A CA 1
ATOM 1596 C C . VAL A 1 208 ? 23.987 7.134 -12.350 1.00 85.81 208 VAL A C 1
ATOM 1598 O O . VAL A 1 208 ? 23.880 7.925 -11.415 1.00 85.81 208 VAL A O 1
ATOM 1601 N N . GLY A 1 209 ? 24.965 6.225 -12.393 1.00 85.44 209 GLY A N 1
ATOM 1602 C CA . GLY A 1 209 ? 26.025 6.122 -11.380 1.00 85.44 209 GLY A CA 1
ATOM 1603 C C . GLY A 1 209 ? 25.579 5.584 -10.013 1.00 85.44 209 GLY A C 1
ATOM 1604 O O . GLY A 1 209 ? 26.387 5.539 -9.088 1.00 85.44 209 GLY A O 1
ATOM 1605 N N . LYS A 1 210 ? 24.316 5.162 -9.858 1.00 91.75 210 LYS A N 1
ATOM 1606 C CA . LYS A 1 210 ? 23.816 4.558 -8.615 1.00 91.75 210 LYS A CA 1
ATOM 1607 C C . LYS A 1 210 ? 23.961 3.032 -8.664 1.00 91.75 210 LYS A C 1
ATOM 1609 O O . LYS A 1 210 ? 23.367 2.413 -9.550 1.00 91.75 210 LYS A O 1
ATOM 1614 N N . PRO A 1 211 ? 24.695 2.402 -7.731 1.00 96.19 211 PRO A N 1
ATOM 1615 C CA . PRO A 1 211 ? 24.787 0.950 -7.678 1.00 96.19 211 PRO A CA 1
ATOM 1616 C C . PRO A 1 211 ? 23.459 0.337 -7.221 1.00 96.19 211 PRO A C 1
ATOM 1618 O O . PRO A 1 211 ? 22.704 0.953 -6.466 1.00 96.19 211 PRO A O 1
ATOM 1621 N N . SER A 1 212 ? 23.162 -0.869 -7.687 1.00 97.81 212 SER A N 1
ATOM 1622 C CA . SER A 1 212 ? 22.082 -1.698 -7.182 1.00 97.81 212 SER A CA 1
ATOM 1623 C C . SER A 1 212 ? 22.424 -2.170 -5.775 1.00 97.81 212 SER A C 1
ATOM 1625 O O . SER A 1 212 ? 23.589 -2.307 -5.391 1.00 97.81 212 SER A O 1
ATOM 1627 N N . VAL A 1 213 ? 21.381 -2.413 -4.997 1.00 96.81 213 VAL A N 1
ATOM 1628 C CA . VAL A 1 213 ? 21.443 -2.901 -3.617 1.00 96.81 213 VAL A CA 1
ATOM 1629 C C . VAL A 1 213 ? 20.700 -4.231 -3.478 1.00 96.81 213 VAL A C 1
ATOM 1631 O O . VAL A 1 213 ? 20.290 -4.613 -2.382 1.00 96.81 213 VAL A O 1
ATOM 1634 N N . GLY A 1 214 ? 20.491 -4.938 -4.587 1.00 96.88 214 GLY A N 1
ATOM 1635 C CA . GLY A 1 214 ? 19.936 -6.282 -4.599 1.00 96.88 214 GLY A CA 1
ATOM 1636 C C . GLY A 1 214 ? 20.907 -7.339 -4.059 1.00 96.88 214 GLY A C 1
ATOM 1637 O O . GLY A 1 214 ? 21.911 -6.999 -3.430 1.00 96.88 214 GLY A O 1
ATOM 1638 N N . PRO A 1 215 ? 20.587 -8.633 -4.224 1.00 97.19 215 PRO A N 1
ATOM 1639 C CA . PRO A 1 215 ? 21.426 -9.731 -3.748 1.00 97.19 215 PRO A CA 1
ATOM 1640 C C . PRO A 1 215 ? 22.803 -9.815 -4.425 1.00 97.19 215 PRO A C 1
ATOM 1642 O O . PRO A 1 215 ? 23.741 -10.271 -3.779 1.00 97.19 215 PRO A O 1
ATOM 1645 N N . ILE A 1 216 ? 22.941 -9.398 -5.689 1.00 97.31 216 ILE A N 1
ATOM 1646 C CA . ILE A 1 216 ? 24.245 -9.306 -6.366 1.00 97.31 216 ILE A CA 1
ATOM 1647 C C . ILE A 1 216 ? 24.953 -8.028 -5.909 1.00 97.31 216 ILE A C 1
ATOM 1649 O O . ILE A 1 216 ? 26.106 -8.077 -5.485 1.00 97.31 216 ILE A O 1
ATOM 1653 N N . GLY A 1 217 ? 24.242 -6.896 -5.957 1.00 96.12 217 GLY A N 1
ATOM 1654 C CA . GLY A 1 217 ? 24.759 -5.585 -5.582 1.00 96.12 217 GLY A CA 1
ATOM 1655 C C . GLY A 1 217 ? 25.775 -5.008 -6.575 1.00 96.12 217 GLY A C 1
ATOM 1656 O O . GLY A 1 217 ? 26.380 -5.708 -7.385 1.00 96.12 217 GLY A O 1
ATOM 1657 N N . GLY A 1 218 ? 25.963 -3.688 -6.529 1.00 96.19 218 GLY A N 1
ATOM 1658 C CA . GLY A 1 218 ? 27.033 -3.000 -7.266 1.00 96.19 218 GLY A CA 1
ATOM 1659 C C . GLY A 1 218 ? 26.810 -2.821 -8.774 1.00 96.19 218 GLY A C 1
ATOM 1660 O O . GLY A 1 218 ? 27.579 -2.103 -9.410 1.00 96.19 218 GLY A O 1
ATOM 1661 N N . LEU A 1 219 ? 25.756 -3.402 -9.357 1.00 97.31 219 LEU A N 1
ATOM 1662 C CA . LEU A 1 219 ? 25.400 -3.205 -10.768 1.00 97.31 219 LEU A CA 1
ATOM 1663 C C . LEU A 1 219 ? 24.841 -1.794 -10.988 1.00 97.31 219 LEU A C 1
ATOM 1665 O O . LEU A 1 219 ? 24.261 -1.206 -10.086 1.00 97.31 219 LEU A O 1
ATOM 1669 N N . ALA A 1 220 ? 24.944 -1.226 -12.186 1.00 96.44 220 ALA A N 1
ATOM 1670 C CA . ALA A 1 220 ? 24.347 0.086 -12.446 1.00 96.44 220 ALA A CA 1
ATOM 1671 C C . ALA A 1 220 ? 22.805 0.008 -12.395 1.00 96.44 220 ALA A C 1
ATOM 1673 O O . ALA A 1 220 ? 22.195 -0.634 -13.250 1.00 96.44 220 ALA A O 1
ATOM 1674 N N . SER A 1 221 ? 22.163 0.674 -11.426 1.00 95.25 221 SER A N 1
ATOM 1675 C CA . SER A 1 221 ? 20.716 0.556 -11.157 1.00 95.25 221 SER A CA 1
ATOM 1676 C C . SER A 1 221 ? 19.825 0.946 -12.335 1.00 95.25 221 SER A C 1
ATOM 1678 O O . SER A 1 221 ? 18.754 0.372 -12.482 1.00 95.25 221 SER A O 1
ATOM 1680 N N . GLY A 1 222 ? 20.263 1.887 -13.178 1.00 94.19 222 GLY A N 1
ATOM 1681 C CA . GLY A 1 222 ? 19.532 2.286 -14.386 1.00 94.19 222 GLY A CA 1
ATOM 1682 C C . GLY A 1 222 ? 19.677 1.328 -15.574 1.00 94.19 222 GLY A C 1
ATOM 1683 O O . GLY A 1 222 ? 19.160 1.602 -16.653 1.00 94.19 222 GLY A O 1
ATOM 1684 N N . THR A 1 223 ? 20.371 0.202 -15.419 1.00 95.81 223 THR A N 1
ATOM 1685 C CA . THR A 1 223 ? 20.455 -0.847 -16.449 1.00 95.81 223 THR A CA 1
ATOM 1686 C C . THR A 1 223 ? 19.465 -1.970 -16.159 1.00 95.81 223 THR A C 1
ATOM 1688 O O . THR A 1 223 ? 19.059 -2.148 -15.013 1.00 95.81 223 THR A O 1
ATOM 1691 N N . ALA A 1 224 ? 19.116 -2.771 -17.170 1.00 96.19 224 ALA A N 1
ATOM 1692 C CA . ALA A 1 224 ? 18.238 -3.933 -17.001 1.00 96.19 224 ALA A CA 1
ATOM 1693 C C . ALA A 1 224 ? 18.715 -4.871 -15.874 1.00 96.19 224 ALA A C 1
ATOM 1695 O O . ALA A 1 224 ? 17.935 -5.261 -15.010 1.00 96.19 224 ALA A O 1
ATOM 1696 N N . ALA A 1 225 ? 20.020 -5.157 -15.822 1.00 96.44 225 ALA A N 1
ATOM 1697 C CA . ALA A 1 225 ? 20.602 -6.023 -14.799 1.00 96.44 225 ALA A CA 1
ATOM 1698 C C . ALA A 1 225 ? 20.520 -5.413 -13.387 1.00 96.44 225 ALA A C 1
ATOM 1700 O O . ALA A 1 225 ? 20.168 -6.108 -12.436 1.00 96.44 225 ALA A O 1
ATOM 1701 N N . GLY A 1 226 ? 20.802 -4.113 -13.242 1.00 97.06 226 GLY A N 1
ATOM 1702 C CA . GLY A 1 226 ? 20.679 -3.428 -11.952 1.00 97.06 226 GLY A CA 1
ATOM 1703 C C . GLY A 1 226 ? 19.229 -3.288 -11.483 1.00 97.06 226 GLY A C 1
ATOM 1704 O O . GLY A 1 226 ? 18.952 -3.456 -10.295 1.00 97.06 226 GLY A O 1
ATOM 1705 N N . PHE A 1 227 ? 18.294 -3.043 -12.404 1.00 96.56 227 PHE A N 1
ATOM 1706 C CA . PHE A 1 227 ? 16.856 -3.063 -12.136 1.00 96.56 227 PHE A CA 1
ATOM 1707 C C . PHE A 1 227 ? 16.414 -4.436 -11.607 1.00 96.56 227 PHE A C 1
ATOM 1709 O O . PHE A 1 227 ? 15.816 -4.518 -10.533 1.00 96.56 227 PHE A O 1
ATOM 1716 N N . ALA A 1 228 ? 16.775 -5.514 -12.314 1.00 96.25 228 ALA A N 1
ATOM 1717 C CA . ALA A 1 228 ? 16.440 -6.889 -11.944 1.00 96.25 228 ALA A CA 1
ATOM 1718 C C . ALA A 1 228 ? 17.001 -7.279 -10.569 1.00 96.25 228 ALA A C 1
ATOM 1720 O O . ALA A 1 228 ? 16.307 -7.905 -9.768 1.00 96.25 228 ALA A O 1
ATOM 1721 N N . ASP A 1 229 ? 18.243 -6.880 -10.281 1.00 97.88 229 ASP A N 1
ATOM 1722 C CA . ASP A 1 229 ? 18.889 -7.116 -8.992 1.00 97.88 229 ASP A CA 1
ATOM 1723 C C . ASP A 1 229 ? 18.138 -6.409 -7.853 1.00 97.88 229 ASP A C 1
ATOM 1725 O O . ASP A 1 229 ? 17.750 -7.039 -6.868 1.00 97.88 229 ASP A O 1
ATOM 1729 N N . ASN A 1 230 ? 17.840 -5.116 -8.005 1.00 97.56 230 ASN A N 1
ATOM 1730 C CA . ASN A 1 230 ? 17.070 -4.372 -7.006 1.00 97.56 230 ASN A CA 1
ATOM 1731 C C . ASN A 1 230 ? 15.676 -4.980 -6.778 1.00 97.56 230 ASN A C 1
ATOM 1733 O O . ASN A 1 230 ? 15.247 -5.122 -5.630 1.00 97.56 230 ASN A O 1
ATOM 1737 N N . LEU A 1 231 ? 14.987 -5.377 -7.851 1.00 96.31 231 LEU A N 1
ATOM 1738 C CA . LEU A 1 231 ? 13.665 -5.989 -7.767 1.00 96.31 231 LEU A CA 1
ATOM 1739 C C . LEU A 1 231 ? 13.704 -7.358 -7.069 1.00 96.31 231 LEU A C 1
ATOM 1741 O O . LEU A 1 231 ? 12.885 -7.622 -6.188 1.00 96.31 231 LEU A O 1
ATOM 1745 N N . ALA A 1 232 ? 14.700 -8.196 -7.370 1.00 96.88 232 ALA A N 1
ATOM 1746 C CA . ALA A 1 232 ? 14.936 -9.441 -6.640 1.00 96.88 232 ALA A CA 1
ATOM 1747 C C . ALA A 1 232 ? 15.207 -9.179 -5.150 1.00 96.88 232 ALA A C 1
ATOM 1749 O O . ALA A 1 232 ? 14.698 -9.892 -4.287 1.00 96.88 232 ALA A O 1
ATOM 1750 N N . GLY A 1 233 ? 15.954 -8.118 -4.835 1.00 97.00 233 GLY A N 1
ATOM 1751 C CA . GLY A 1 233 ? 16.199 -7.687 -3.462 1.00 97.00 233 GLY A CA 1
ATOM 1752 C C . GLY A 1 233 ? 14.927 -7.297 -2.703 1.00 97.00 233 GLY A C 1
ATOM 1753 O O . GLY A 1 233 ? 14.813 -7.628 -1.523 1.00 97.00 233 GLY A O 1
ATOM 1754 N N . MET A 1 234 ? 13.964 -6.650 -3.367 1.00 96.38 234 MET A N 1
ATOM 1755 C CA . MET A 1 234 ? 12.652 -6.330 -2.789 1.00 96.38 234 MET A CA 1
ATOM 1756 C C . MET A 1 234 ? 11.854 -7.598 -2.468 1.00 96.38 234 MET A C 1
ATOM 1758 O O . MET A 1 234 ? 11.370 -7.735 -1.346 1.00 96.38 234 MET A O 1
ATOM 1762 N N . ILE A 1 235 ? 11.763 -8.542 -3.415 1.00 96.56 235 ILE A N 1
ATOM 1763 C CA . ILE A 1 235 ? 11.067 -9.826 -3.217 1.00 96.56 235 ILE A CA 1
ATOM 1764 C C . ILE A 1 235 ? 11.663 -10.577 -2.022 1.00 96.56 235 ILE A C 1
ATOM 1766 O O . ILE A 1 235 ? 10.945 -10.904 -1.078 1.00 96.56 235 ILE A O 1
ATOM 1770 N N . LEU A 1 236 ? 12.987 -10.767 -2.014 1.00 96.50 236 LEU A N 1
ATOM 1771 C CA . LEU A 1 236 ? 13.692 -11.466 -0.936 1.00 96.50 236 LEU A CA 1
ATOM 1772 C C . LEU A 1 236 ? 13.488 -10.789 0.423 1.00 96.50 236 LEU A C 1
ATOM 1774 O O . LEU A 1 236 ? 13.313 -11.468 1.432 1.00 96.50 236 LEU A O 1
ATOM 1778 N N . TYR A 1 237 ? 13.494 -9.456 0.465 1.00 96.62 237 TYR A N 1
ATOM 1779 C CA . TYR A 1 237 ? 13.245 -8.715 1.697 1.00 96.62 237 TYR A CA 1
ATOM 1780 C C . TYR A 1 237 ? 11.837 -8.984 2.250 1.00 96.62 237 TYR A C 1
ATOM 1782 O O . TYR A 1 237 ? 11.689 -9.262 3.441 1.00 96.62 237 TYR A O 1
ATOM 1790 N N . PHE A 1 238 ? 10.801 -8.955 1.407 1.00 96.81 238 PHE A N 1
ATOM 1791 C CA . PHE A 1 238 ? 9.439 -9.250 1.857 1.00 96.81 238 PHE A CA 1
ATOM 1792 C C . PHE A 1 238 ? 9.249 -10.711 2.247 1.00 96.81 238 PHE A C 1
ATOM 1794 O O . PHE A 1 238 ? 8.601 -10.967 3.257 1.00 96.81 238 PHE A O 1
ATOM 1801 N N . GLU A 1 239 ? 9.853 -11.658 1.524 1.00 96.56 239 GLU A N 1
ATOM 1802 C CA . GLU A 1 239 ? 9.861 -13.069 1.927 1.00 96.56 239 GLU A CA 1
ATOM 1803 C C . GLU A 1 239 ? 10.491 -13.247 3.318 1.00 96.56 239 GLU A C 1
ATOM 1805 O O . GLU A 1 239 ? 9.944 -13.966 4.154 1.00 96.56 239 GLU A O 1
ATOM 1810 N N . GLN A 1 240 ? 11.595 -12.547 3.606 1.00 96.62 240 GLN A N 1
ATOM 1811 C CA . GLN A 1 240 ? 12.238 -12.571 4.924 1.00 96.62 240 GLN A CA 1
ATOM 1812 C C . GLN A 1 240 ? 11.336 -11.986 6.015 1.00 96.62 240 GLN A C 1
ATOM 1814 O O . GLN A 1 240 ? 11.148 -12.615 7.054 1.00 96.62 240 GLN A O 1
ATOM 1819 N N . VAL A 1 241 ? 10.751 -10.803 5.799 1.00 96.00 241 VAL A N 1
ATOM 1820 C CA . VAL A 1 241 ? 9.863 -10.175 6.794 1.00 96.00 241 VAL A CA 1
ATOM 1821 C C . VAL A 1 241 ? 8.603 -11.016 7.029 1.00 96.00 241 VAL A C 1
ATOM 1823 O O . VAL A 1 241 ? 8.165 -11.159 8.171 1.00 96.00 241 VAL A O 1
ATOM 1826 N N . TRP A 1 242 ? 8.047 -11.613 5.974 1.00 96.81 242 TRP A N 1
ATOM 1827 C CA . TRP A 1 242 ? 6.903 -12.517 6.056 1.00 96.81 242 TRP A CA 1
ATOM 1828 C C . TRP A 1 242 ? 7.227 -13.792 6.841 1.00 96.81 242 TRP A C 1
ATOM 1830 O O . TRP A 1 242 ? 6.475 -14.192 7.729 1.00 96.81 242 TRP A O 1
ATOM 1840 N N . ALA A 1 243 ? 8.391 -14.394 6.598 1.00 96.50 243 ALA A N 1
ATOM 1841 C CA . ALA A 1 243 ? 8.850 -15.538 7.379 1.00 96.50 243 ALA A CA 1
ATOM 1842 C C . ALA A 1 243 ? 9.071 -15.171 8.860 1.00 96.50 243 ALA A C 1
ATOM 1844 O O . ALA A 1 243 ? 8.694 -15.937 9.744 1.00 96.50 243 ALA A O 1
ATOM 1845 N N . LEU A 1 244 ? 9.611 -13.979 9.151 1.00 95.69 244 LEU A N 1
ATOM 1846 C CA . LEU A 1 244 ? 9.850 -13.501 10.522 1.00 95.69 244 LEU A CA 1
ATOM 1847 C C . LEU A 1 244 ? 8.571 -13.327 11.354 1.00 95.69 244 LEU A C 1
ATOM 1849 O O . LEU A 1 244 ? 8.640 -13.388 12.580 1.00 95.69 244 LEU A O 1
ATOM 1853 N N . MET A 1 245 ? 7.414 -13.102 10.727 1.00 94.88 245 MET A N 1
ATOM 1854 C CA . MET A 1 245 ? 6.124 -13.089 11.432 1.00 94.88 245 MET A CA 1
ATOM 1855 C C . MET A 1 245 ? 5.467 -14.473 11.545 1.00 94.88 245 MET A C 1
ATOM 1857 O O . MET A 1 245 ? 4.412 -14.593 12.160 1.00 94.88 245 MET A O 1
ATOM 1861 N N . GLY A 1 246 ? 6.072 -15.520 10.972 1.00 96.50 246 GLY A N 1
ATOM 1862 C CA . GLY A 1 246 ? 5.491 -16.864 10.905 1.00 96.50 246 GLY A CA 1
ATOM 1863 C C . GLY A 1 246 ? 4.527 -17.065 9.732 1.00 96.50 246 GLY A C 1
ATOM 1864 O O . GLY A 1 246 ? 3.719 -17.994 9.756 1.00 96.50 246 GLY A O 1
ATOM 1865 N N . GLY A 1 247 ? 4.585 -16.194 8.722 1.00 97.00 247 GLY A N 1
ATOM 1866 C CA . GLY A 1 247 ? 3.796 -16.308 7.503 1.00 97.00 247 GLY A CA 1
ATOM 1867 C C . GLY A 1 247 ? 4.306 -17.434 6.609 1.00 97.00 247 GLY A C 1
ATOM 1868 O O . GLY A 1 247 ? 5.512 -17.632 6.450 1.00 97.00 247 GLY A O 1
ATOM 1869 N N . ALA A 1 248 ? 3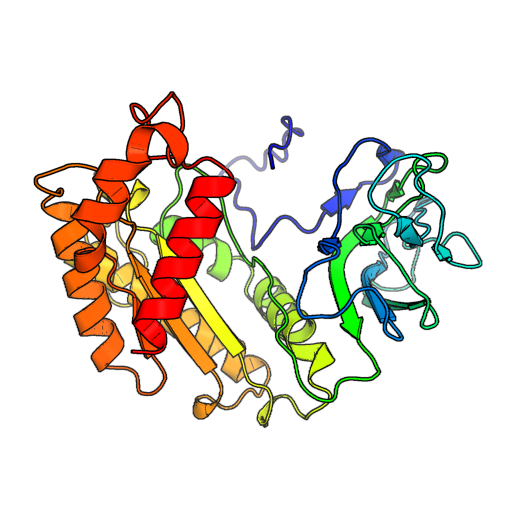.389 -18.186 6.003 1.00 96.56 248 ALA A N 1
ATOM 1870 C CA . ALA A 1 248 ? 3.759 -19.265 5.097 1.00 96.56 248 ALA A CA 1
ATOM 1871 C C . ALA A 1 248 ? 4.092 -18.711 3.704 1.00 96.56 248 ALA A C 1
ATOM 1873 O O . ALA A 1 248 ? 3.325 -17.917 3.154 1.00 96.56 248 ALA A O 1
ATOM 1874 N N . ARG A 1 249 ? 5.228 -19.118 3.120 1.00 94.88 249 ARG A N 1
ATOM 1875 C CA . ARG A 1 249 ? 5.713 -18.587 1.831 1.00 94.88 249 ARG A CA 1
ATOM 1876 C C . ARG A 1 249 ? 4.683 -18.740 0.711 1.00 94.88 249 ARG A C 1
ATOM 1878 O O . ARG A 1 249 ? 4.515 -17.825 -0.084 1.00 94.88 249 ARG A O 1
ATOM 1885 N N . GLN A 1 250 ? 3.956 -19.857 0.690 1.00 96.00 250 GLN A N 1
ATOM 1886 C CA . GLN A 1 250 ? 2.915 -20.127 -0.304 1.00 96.00 250 GLN A CA 1
ATOM 1887 C C . GLN A 1 250 ? 1.720 -19.161 -0.240 1.00 96.00 250 GLN A C 1
ATOM 1889 O O . GLN A 1 250 ? 0.918 -19.141 -1.167 1.00 96.00 250 GLN A O 1
ATOM 1894 N N . ASN A 1 251 ? 1.613 -18.348 0.813 1.00 96.69 251 ASN A N 1
ATOM 1895 C CA . ASN A 1 251 ? 0.566 -17.342 0.962 1.00 96.69 251 ASN A CA 1
ATOM 1896 C C . ASN A 1 251 ? 1.067 -15.906 0.723 1.00 96.69 251 ASN A C 1
ATOM 1898 O O . ASN A 1 251 ? 0.294 -14.958 0.861 1.00 96.69 251 ASN A O 1
ATOM 1902 N N . LEU A 1 252 ? 2.343 -15.729 0.369 1.00 97.25 252 LEU A N 1
ATOM 1903 C CA . LEU A 1 252 ? 2.886 -14.446 -0.063 1.00 97.25 252 LEU A CA 1
ATOM 1904 C C . LEU A 1 252 ? 2.937 -14.411 -1.589 1.00 97.25 252 LEU A C 1
ATOM 1906 O O . LEU A 1 252 ? 3.610 -15.234 -2.210 1.00 97.25 252 LEU A O 1
ATOM 1910 N N . TYR A 1 253 ? 2.225 -13.454 -2.168 1.00 96.69 253 TYR A N 1
ATOM 1911 C CA . TYR A 1 253 ? 2.141 -13.218 -3.600 1.00 96.69 253 TYR A CA 1
ATOM 1912 C C . TYR A 1 253 ? 2.826 -11.907 -3.970 1.00 96.69 253 TYR A C 1
ATOM 1914 O O . TYR A 1 253 ? 2.858 -10.961 -3.179 1.00 96.69 253 TYR A O 1
ATOM 1922 N N . PHE A 1 254 ? 3.323 -11.828 -5.200 1.00 96.38 254 PHE A N 1
ATOM 1923 C CA . PHE A 1 254 ? 3.933 -10.632 -5.765 1.00 96.38 254 PHE A CA 1
ATOM 1924 C C . PHE A 1 254 ? 3.253 -10.248 -7.076 1.00 96.38 254 PHE A C 1
ATOM 1926 O O . PHE A 1 254 ? 3.106 -11.075 -7.972 1.00 96.38 254 PHE A O 1
ATOM 1933 N N . CYS A 1 255 ? 2.879 -8.975 -7.183 1.00 93.62 255 CYS A N 1
ATOM 1934 C CA . CYS A 1 255 ? 2.492 -8.337 -8.435 1.00 93.62 255 CYS A CA 1
ATOM 1935 C C . CYS A 1 255 ? 3.645 -7.438 -8.871 1.00 93.62 255 CYS A C 1
ATOM 1937 O O . CYS A 1 255 ? 3.972 -6.475 -8.172 1.00 93.62 255 CYS A O 1
ATOM 1939 N N . LEU A 1 256 ? 4.278 -7.755 -9.996 1.00 93.81 256 LEU A N 1
ATOM 1940 C CA . LEU A 1 256 ? 5.340 -6.932 -10.564 1.00 93.81 256 LEU A CA 1
ATOM 1941 C C . LEU A 1 256 ? 4.754 -6.043 -11.653 1.00 93.81 256 LEU A C 1
ATOM 1943 O O . LEU A 1 256 ? 4.160 -6.534 -12.609 1.00 93.81 256 LEU A O 1
ATOM 1947 N N . PHE A 1 257 ? 4.941 -4.735 -11.507 1.00 88.81 257 PHE A N 1
ATOM 1948 C CA . PHE A 1 257 ? 4.450 -3.747 -12.456 1.00 88.81 257 PHE A CA 1
ATOM 1949 C C . PHE A 1 257 ? 5.583 -2.780 -12.792 1.00 88.81 257 PHE A C 1
ATOM 1951 O O . PHE A 1 257 ? 5.834 -1.811 -12.073 1.00 88.81 257 PHE A O 1
ATOM 1958 N N . ALA A 1 258 ? 6.298 -3.045 -13.884 1.00 89.88 258 ALA A N 1
ATOM 1959 C CA . ALA A 1 258 ? 7.175 -2.027 -14.446 1.00 89.88 258 ALA A CA 1
ATOM 1960 C C . ALA A 1 258 ? 6.312 -0.971 -15.158 1.00 89.88 258 ALA A C 1
ATOM 1962 O O . ALA A 1 258 ? 5.304 -1.309 -15.775 1.00 89.88 258 ALA A O 1
ATOM 1963 N N . SER A 1 259 ? 6.681 0.307 -15.030 1.00 88.56 259 SER A N 1
ATOM 1964 C CA . SER A 1 259 ? 5.868 1.443 -15.489 1.00 88.56 259 SER A CA 1
ATOM 1965 C C . SER A 1 259 ? 5.273 1.266 -16.890 1.00 88.56 259 SER A C 1
ATOM 1967 O O . SER A 1 259 ? 5.889 0.665 -17.771 1.00 88.56 259 SER A O 1
ATOM 1969 N N . THR A 1 260 ? 4.109 1.877 -17.128 1.00 86.88 260 THR A N 1
ATOM 1970 C CA . THR A 1 260 ? 3.486 1.984 -18.457 1.00 86.88 260 THR A CA 1
ATOM 1971 C C . THR A 1 260 ? 4.431 2.597 -19.493 1.00 86.88 260 THR A C 1
ATOM 1973 O O . THR A 1 260 ? 5.343 3.338 -19.104 1.00 86.88 260 THR A O 1
ATOM 1976 N N . PRO A 1 261 ? 4.216 2.340 -20.797 1.00 87.94 261 PRO A N 1
ATOM 1977 C CA . PRO A 1 261 ? 4.873 3.095 -21.860 1.00 87.94 261 PRO A CA 1
ATOM 1978 C C . PRO A 1 261 ? 4.672 4.601 -21.673 1.00 87.94 261 PRO A C 1
ATOM 1980 O O . PRO A 1 261 ? 3.607 5.035 -21.230 1.00 87.94 261 PRO A O 1
ATOM 1983 N N . THR A 1 262 ? 5.691 5.395 -21.995 1.00 86.31 262 THR A N 1
ATOM 1984 C CA . THR A 1 262 ? 5.635 6.869 -21.884 1.00 86.31 262 THR A CA 1
ATOM 1985 C C . THR A 1 262 ? 5.832 7.592 -23.208 1.00 86.31 262 THR A C 1
ATOM 1987 O O . THR A 1 262 ? 5.713 8.814 -23.264 1.00 86.31 262 THR A O 1
ATOM 1990 N N . ALA A 1 263 ? 6.110 6.847 -24.274 1.00 84.38 263 ALA A N 1
ATOM 1991 C CA . ALA A 1 263 ? 6.239 7.343 -25.632 1.00 84.38 263 ALA A CA 1
ATOM 1992 C C . ALA A 1 263 ? 5.870 6.239 -26.633 1.00 84.38 263 ALA A C 1
ATOM 1994 O O . ALA A 1 263 ? 5.797 5.062 -26.273 1.00 84.38 263 ALA A O 1
ATOM 1995 N N . ASN A 1 264 ? 5.687 6.623 -27.897 1.00 82.62 264 ASN A N 1
ATOM 1996 C CA . ASN A 1 264 ? 5.560 5.707 -29.024 1.00 82.62 264 ASN A CA 1
ATOM 1997 C C . ASN A 1 264 ? 6.560 6.110 -30.134 1.00 82.62 264 ASN A C 1
ATOM 1999 O O . ASN A 1 264 ? 6.384 7.179 -30.725 1.00 82.62 264 ASN A O 1
ATOM 2003 N N . PRO A 1 265 ? 7.606 5.309 -30.422 1.00 85.88 265 PRO A N 1
ATOM 2004 C CA . PRO A 1 265 ? 7.920 4.017 -29.802 1.00 85.88 265 PRO A CA 1
ATOM 2005 C C . PRO A 1 265 ? 8.302 4.147 -28.319 1.00 85.88 265 PRO A C 1
ATOM 2007 O O . PRO A 1 265 ? 8.778 5.195 -27.881 1.00 85.88 265 PRO A O 1
ATOM 2010 N N . ASP A 1 266 ? 8.082 3.077 -27.549 1.00 89.50 266 ASP A N 1
ATOM 2011 C CA . ASP A 1 266 ? 8.432 3.053 -26.123 1.00 89.50 266 ASP A CA 1
ATOM 2012 C C . ASP A 1 266 ? 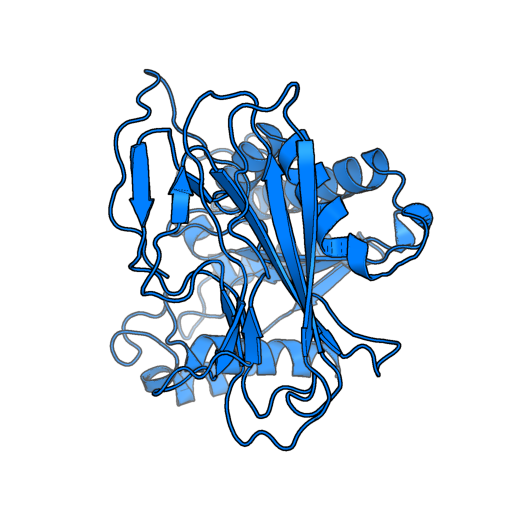9.957 3.072 -25.915 1.00 89.50 266 ASP A C 1
ATOM 2014 O O . ASP A 1 266 ? 10.744 2.707 -26.792 1.00 89.50 266 ASP A O 1
ATOM 2018 N N . SER A 1 267 ? 10.390 3.506 -24.733 1.00 90.00 267 SER A N 1
ATOM 2019 C CA . SER A 1 267 ? 11.808 3.603 -24.402 1.00 90.00 267 SER A CA 1
ATOM 2020 C C . SER A 1 267 ? 12.454 2.223 -24.240 1.00 90.00 267 SER A C 1
ATOM 2022 O O . SER A 1 267 ? 11.920 1.330 -23.575 1.00 90.00 267 SER A O 1
ATOM 2024 N N . ALA A 1 268 ? 13.666 2.071 -24.781 1.00 92.62 268 ALA A N 1
ATOM 2025 C CA . ALA A 1 268 ? 14.436 0.829 -24.679 1.00 92.62 268 ALA A CA 1
ATOM 2026 C C . ALA A 1 268 ? 14.665 0.391 -23.220 1.00 92.62 268 ALA A C 1
ATOM 2028 O O . ALA A 1 268 ? 14.613 -0.800 -22.912 1.00 92.62 268 ALA A O 1
ATOM 2029 N N . SER A 1 269 ? 14.866 1.350 -22.308 1.00 93.25 269 SER A N 1
ATOM 2030 C CA . SER A 1 269 ? 15.040 1.069 -20.882 1.00 93.25 269 SER A CA 1
ATOM 2031 C C . SER A 1 269 ? 13.790 0.436 -20.272 1.00 93.25 269 SER A C 1
ATOM 2033 O O . SER A 1 269 ? 13.899 -0.634 -19.676 1.00 93.25 269 SER A O 1
ATOM 2035 N N . LEU A 1 270 ? 12.603 1.026 -20.464 1.00 93.00 270 LEU A N 1
ATOM 2036 C CA . LEU A 1 270 ? 11.362 0.4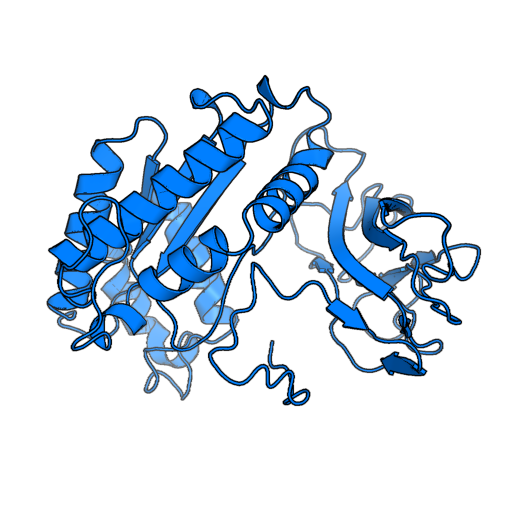83 -19.897 1.00 93.00 270 LEU A CA 1
ATOM 2037 C C . LEU A 1 270 ? 10.998 -0.881 -20.493 1.00 93.00 270 LEU A C 1
ATOM 2039 O O . LEU A 1 270 ? 10.572 -1.765 -19.750 1.00 93.00 270 LEU A O 1
ATOM 2043 N N . ILE A 1 271 ? 11.232 -1.080 -21.796 1.00 93.94 271 ILE A N 1
ATOM 2044 C CA . ILE A 1 271 ? 11.096 -2.397 -22.441 1.00 93.94 271 ILE A CA 1
ATOM 2045 C C . ILE A 1 271 ? 11.979 -3.418 -21.714 1.00 93.94 271 ILE A C 1
ATOM 2047 O O . ILE A 1 271 ? 11.488 -4.449 -21.257 1.00 93.94 271 ILE A O 1
ATOM 2051 N N . SER A 1 272 ? 13.263 -3.097 -21.523 1.00 95.31 272 SER A N 1
ATOM 2052 C CA . SER A 1 272 ? 14.200 -4.006 -20.858 1.00 95.31 272 SER A CA 1
ATOM 2053 C C . SER A 1 272 ? 13.826 -4.297 -19.399 1.00 95.31 272 SER A C 1
ATOM 2055 O O . SER A 1 272 ? 13.998 -5.421 -18.932 1.00 95.31 272 SER A O 1
ATOM 2057 N N . TYR A 1 273 ? 13.264 -3.322 -18.676 1.00 95.81 273 TYR A N 1
ATOM 2058 C CA . TYR A 1 273 ? 12.813 -3.514 -17.297 1.00 95.81 273 TYR A CA 1
ATOM 2059 C C . TYR A 1 273 ? 11.588 -4.428 -17.218 1.00 95.81 273 TYR A C 1
ATOM 2061 O O . TYR A 1 273 ? 11.542 -5.294 -16.346 1.00 95.81 273 TYR A O 1
ATOM 2069 N N . ARG A 1 274 ? 10.618 -4.292 -18.135 1.00 94.00 274 ARG A N 1
ATOM 2070 C CA . ARG A 1 274 ? 9.472 -5.217 -18.227 1.00 94.00 274 ARG A CA 1
ATOM 2071 C C . ARG A 1 274 ? 9.928 -6.635 -18.552 1.00 94.00 274 ARG A C 1
ATOM 2073 O O . ARG A 1 274 ? 9.489 -7.583 -17.903 1.00 94.00 274 ARG A O 1
ATOM 2080 N N . ASP A 1 275 ? 10.876 -6.786 -19.473 1.00 94.81 275 ASP A N 1
ATOM 2081 C CA . ASP A 1 275 ? 11.445 -8.094 -19.797 1.00 94.81 275 ASP A CA 1
ATOM 2082 C C . ASP A 1 275 ? 12.127 -8.752 -18.591 1.00 94.81 275 ASP A C 1
ATOM 2084 O O . ASP A 1 275 ? 11.916 -9.943 -18.340 1.00 94.81 275 ASP A O 1
ATOM 2088 N N . GLU A 1 276 ? 12.910 -8.000 -17.815 1.00 95.38 276 GLU A N 1
ATOM 2089 C CA . GLU A 1 276 ? 13.533 -8.518 -16.595 1.00 95.38 276 GLU A CA 1
ATOM 2090 C C . GLU A 1 276 ? 12.516 -8.809 -15.482 1.00 95.38 276 GLU A C 1
ATOM 2092 O O . GLU A 1 276 ? 12.613 -9.862 -14.849 1.00 95.38 276 GLU A O 1
ATOM 2097 N N . SER A 1 277 ? 11.495 -7.963 -15.288 1.00 94.81 277 SER A N 1
ATOM 2098 C CA . SER A 1 277 ? 10.370 -8.249 -14.381 1.00 94.81 277 SER A CA 1
ATOM 2099 C C . SER A 1 277 ? 9.697 -9.572 -14.740 1.00 94.81 277 SER A C 1
ATOM 2101 O O . SER A 1 277 ? 9.521 -10.430 -13.875 1.00 94.81 277 SER A O 1
ATOM 2103 N N . ARG A 1 278 ? 9.401 -9.796 -16.026 1.00 93.50 278 ARG A N 1
ATOM 2104 C CA . ARG A 1 278 ? 8.766 -11.025 -16.515 1.00 93.50 278 ARG A CA 1
ATOM 2105 C C . ARG A 1 278 ? 9.651 -12.253 -16.304 1.00 93.50 278 ARG A C 1
ATOM 2107 O O . ARG A 1 278 ? 9.174 -13.293 -15.846 1.00 93.50 278 ARG A O 1
ATOM 2114 N N . LYS A 1 279 ? 10.951 -12.151 -16.610 1.00 94.06 279 LYS A N 1
ATOM 2115 C CA . LYS A 1 279 ? 11.926 -13.231 -16.370 1.00 94.06 279 LYS A CA 1
ATOM 2116 C C . LYS A 1 279 ? 12.035 -13.567 -14.889 1.00 94.06 279 LYS A C 1
ATOM 2118 O O . LYS A 1 279 ? 12.080 -14.747 -14.546 1.00 94.06 279 LYS A O 1
ATOM 2123 N N . LEU A 1 280 ? 12.097 -12.551 -14.029 1.00 93.06 280 LEU A N 1
ATOM 2124 C CA . LEU A 1 280 ? 12.186 -12.730 -12.588 1.00 93.06 280 LEU A CA 1
ATOM 2125 C C . LEU A 1 280 ? 10.919 -13.391 -12.052 1.00 93.06 280 LEU A C 1
ATOM 2127 O O . LEU A 1 280 ? 11.015 -14.363 -11.312 1.00 93.06 280 LEU A O 1
ATOM 2131 N N . CYS A 1 281 ? 9.749 -12.926 -12.485 1.00 92.94 281 CYS A N 1
ATOM 2132 C CA . CYS A 1 281 ? 8.469 -13.426 -12.012 1.00 92.94 281 CYS A CA 1
ATOM 2133 C C . CYS A 1 281 ? 8.275 -14.922 -12.270 1.00 92.94 281 CYS A C 1
ATOM 2135 O O . CYS A 1 281 ? 7.878 -15.659 -11.375 1.00 92.94 281 CYS A O 1
ATOM 2137 N N . ARG A 1 282 ? 8.697 -15.408 -13.446 1.00 92.19 282 ARG A N 1
ATOM 2138 C CA . ARG A 1 282 ? 8.681 -16.841 -13.798 1.00 92.19 282 ARG A CA 1
ATOM 2139 C C . ARG A 1 282 ? 9.521 -17.730 -12.870 1.00 92.19 282 ARG A C 1
ATOM 2141 O O . ARG A 1 282 ? 9.377 -18.947 -12.918 1.00 92.19 282 ARG A O 1
ATOM 2148 N N . ARG A 1 283 ? 10.412 -17.156 -12.052 1.00 89.94 283 ARG A N 1
ATOM 2149 C CA . ARG A 1 283 ? 11.226 -17.891 -11.067 1.00 89.94 283 ARG A CA 1
ATOM 2150 C C . ARG A 1 283 ? 10.522 -18.067 -9.719 1.00 89.94 283 ARG A C 1
ATOM 2152 O O . ARG A 1 283 ? 11.015 -18.834 -8.897 1.00 89.94 283 ARG A O 1
ATOM 2159 N N . TYR A 1 284 ? 9.404 -17.379 -9.482 1.00 87.12 284 TYR A N 1
ATOM 2160 C CA . TYR A 1 284 ? 8.658 -17.427 -8.226 1.00 87.12 284 TYR A CA 1
ATOM 2161 C C . TYR A 1 284 ? 7.250 -17.971 -8.468 1.00 87.12 284 TYR A C 1
ATOM 2163 O O . TYR A 1 284 ? 6.508 -17.450 -9.291 1.00 87.12 284 TYR A O 1
ATOM 2171 N N . GLN A 1 285 ? 6.865 -19.004 -7.714 1.00 84.56 285 GLN A N 1
ATOM 2172 C CA . GLN A 1 285 ? 5.571 -19.680 -7.875 1.00 84.56 285 GLN A CA 1
ATOM 2173 C C . GLN A 1 285 ? 4.370 -18.741 -7.670 1.00 84.56 285 GLN A C 1
ATOM 2175 O O . GLN A 1 285 ? 3.365 -18.869 -8.360 1.00 84.56 285 GLN A O 1
ATOM 2180 N N . ASN A 1 286 ? 4.492 -17.783 -6.750 1.00 92.69 286 ASN A N 1
ATOM 2181 C CA . ASN A 1 286 ? 3.430 -16.846 -6.389 1.00 92.69 286 ASN A CA 1
ATOM 2182 C C . ASN A 1 286 ? 3.702 -15.440 -6.930 1.00 92.69 286 ASN A C 1
ATOM 2184 O O . ASN A 1 286 ? 3.507 -14.447 -6.233 1.00 92.69 286 ASN A O 1
ATOM 2188 N N . CYS A 1 287 ? 4.218 -15.339 -8.147 1.00 94.44 287 CYS A N 1
ATOM 2189 C CA . CYS A 1 287 ? 4.436 -14.059 -8.793 1.00 94.44 287 CYS A CA 1
ATOM 2190 C C . CYS A 1 287 ? 3.625 -13.979 -10.080 1.00 94.44 287 CYS A C 1
ATOM 2192 O O . CYS A 1 287 ? 3.608 -14.921 -10.870 1.00 94.44 287 CYS A O 1
ATOM 2194 N N . PHE A 1 288 ? 3.021 -12.821 -10.318 1.00 90.75 288 PHE A N 1
ATOM 2195 C CA . PHE A 1 288 ? 2.516 -12.442 -11.629 1.00 90.75 288 PHE A CA 1
ATOM 2196 C C . PHE A 1 288 ? 3.039 -11.058 -12.021 1.00 90.75 288 PHE A C 1
ATOM 2198 O O . PHE A 1 288 ? 3.333 -10.206 -11.180 1.00 90.75 288 PHE A O 1
ATOM 2205 N N . GLU A 1 289 ? 3.201 -10.865 -13.323 1.00 91.44 289 GLU A N 1
ATOM 2206 C CA . GLU A 1 289 ? 3.661 -9.619 -13.920 1.00 91.44 289 GLU A CA 1
ATOM 2207 C C . GLU A 1 289 ? 2.514 -9.022 -14.723 1.00 91.44 289 GLU A C 1
ATOM 2209 O O . GLU A 1 289 ? 1.749 -9.749 -15.358 1.00 91.44 289 GLU A O 1
ATOM 2214 N N . VAL A 1 290 ? 2.370 -7.705 -14.644 1.00 88.62 290 VAL A N 1
ATOM 2215 C CA . VAL A 1 290 ? 1.351 -6.971 -15.384 1.00 88.62 290 VAL A CA 1
ATOM 2216 C C . VAL A 1 290 ? 2.025 -6.194 -16.501 1.00 88.62 290 VAL A C 1
ATOM 2218 O O . VAL A 1 290 ? 2.682 -5.180 -16.260 1.00 88.62 290 VAL A O 1
ATOM 2221 N N . ASP A 1 291 ? 1.774 -6.642 -17.726 1.00 84.75 291 ASP A N 1
ATOM 2222 C CA . ASP A 1 291 ? 2.281 -6.009 -18.933 1.00 84.75 291 ASP A CA 1
ATOM 2223 C C . ASP A 1 291 ? 1.187 -5.180 -19.615 1.00 84.75 291 ASP A C 1
ATOM 2225 O O . ASP A 1 291 ? 0.230 -5.710 -20.184 1.00 84.75 291 ASP A O 1
ATOM 2229 N N . LEU A 1 292 ? 1.342 -3.856 -19.573 1.00 85.50 292 LEU A N 1
ATOM 2230 C CA . LEU A 1 292 ? 0.429 -2.915 -20.224 1.00 85.50 292 LEU A CA 1
ATOM 2231 C C . LEU A 1 292 ? 0.907 -2.444 -21.603 1.00 85.50 292 LEU A C 1
ATOM 2233 O O . LEU A 1 292 ? 0.332 -1.511 -22.160 1.00 85.50 292 LEU A O 1
ATOM 2237 N N . THR A 1 293 ? 1.932 -3.064 -22.191 1.00 85.44 293 THR A N 1
ATOM 2238 C CA . THR A 1 293 ? 2.387 -2.699 -23.546 1.00 85.44 293 THR A CA 1
ATOM 2239 C C . THR A 1 293 ? 1.317 -2.960 -24.609 1.00 85.44 293 THR A C 1
ATOM 2241 O O . THR A 1 293 ? 1.159 -2.159 -25.526 1.00 85.44 293 THR A O 1
ATOM 2244 N N . PHE A 1 294 ? 0.493 -3.999 -24.447 1.00 82.44 294 PHE A N 1
ATOM 2245 C CA . PHE A 1 294 ? -0.660 -4.256 -25.323 1.00 82.44 294 PHE A CA 1
ATOM 2246 C C . PHE A 1 294 ? -1.739 -3.169 -25.243 1.00 82.44 294 PHE A C 1
ATOM 2248 O O . PHE A 1 294 ? -2.522 -3.012 -26.177 1.00 82.44 294 PHE A O 1
ATOM 2255 N N . GLU A 1 295 ? -1.763 -2.407 -24.150 1.00 86.88 295 GLU A N 1
ATOM 2256 C CA . GLU A 1 295 ? -2.687 -1.291 -23.943 1.00 86.88 295 GLU A CA 1
ATOM 2257 C C . GLU A 1 295 ? -2.122 0.045 -24.421 1.00 86.88 295 GLU A C 1
ATOM 2259 O O . GLU A 1 295 ? -2.789 1.071 -24.295 1.00 86.88 295 GLU A O 1
ATOM 2264 N N . GLN A 1 296 ? -0.917 0.062 -24.999 1.00 85.62 296 GLN A N 1
ATOM 2265 C CA . GLN A 1 296 ? -0.302 1.287 -25.499 1.00 85.62 296 GLN A CA 1
ATOM 2266 C C . GLN A 1 296 ? -1.223 2.083 -26.444 1.00 85.62 296 GLN A C 1
ATOM 2268 O O . GLN A 1 296 ? -1.321 3.292 -26.248 1.00 85.62 296 GLN A O 1
ATOM 2273 N N . PRO A 1 297 ? -1.972 1.483 -27.397 1.00 89.25 297 PRO A N 1
ATOM 2274 C CA . PRO A 1 297 ? -2.909 2.247 -28.228 1.00 89.25 297 PRO A CA 1
ATOM 2275 C C . PRO A 1 297 ? -4.015 2.941 -27.418 1.00 89.25 297 PRO A C 1
ATOM 2277 O O . PRO A 1 297 ? -4.346 4.102 -27.675 1.00 89.25 297 PRO A O 1
ATOM 2280 N N . THR A 1 298 ? -4.564 2.247 -26.417 1.00 90.06 298 THR A N 1
ATOM 2281 C CA . THR A 1 298 ? -5.577 2.781 -25.497 1.00 90.06 298 THR A CA 1
ATOM 2282 C C . THR A 1 298 ? -5.002 3.936 -24.679 1.00 90.06 298 THR A C 1
ATOM 2284 O O . THR A 1 298 ? -5.616 5.000 -24.586 1.00 90.06 298 THR A O 1
ATOM 2287 N N . ILE A 1 299 ? -3.800 3.749 -24.129 1.00 87.81 299 ILE A N 1
ATOM 2288 C CA . ILE A 1 299 ? -3.081 4.747 -23.331 1.00 87.81 299 ILE A CA 1
ATOM 2289 C C . ILE A 1 299 ? -2.776 5.995 -24.171 1.00 87.81 299 ILE A C 1
ATOM 2291 O O . ILE A 1 299 ? -3.010 7.109 -23.708 1.00 87.81 299 ILE A O 1
ATOM 2295 N N . GLU A 1 300 ? -2.312 5.832 -25.414 1.00 89.06 300 GLU A N 1
ATOM 2296 C CA . GLU A 1 300 ? -2.023 6.956 -26.314 1.00 89.06 300 GLU A CA 1
ATOM 2297 C C . GLU A 1 300 ? -3.283 7.741 -26.686 1.00 89.06 300 GLU A C 1
ATOM 2299 O O . GLU A 1 300 ? -3.286 8.970 -26.624 1.00 89.06 300 GLU A O 1
ATOM 2304 N N . THR A 1 301 ? -4.378 7.044 -27.006 1.00 92.56 301 THR A N 1
ATOM 2305 C CA . THR A 1 301 ? -5.656 7.681 -27.368 1.00 92.56 301 THR A CA 1
ATOM 2306 C C . THR A 1 301 ? -6.203 8.545 -26.231 1.00 92.56 301 THR A C 1
ATOM 2308 O O . THR A 1 301 ? -6.775 9.606 -26.471 1.00 92.56 301 THR A O 1
ATOM 2311 N N . ASN A 1 302 ? -5.999 8.118 -24.984 1.00 92.94 302 ASN A N 1
ATOM 2312 C CA . ASN A 1 302 ? -6.518 8.801 -23.802 1.00 92.94 302 ASN A CA 1
ATOM 2313 C C . ASN A 1 302 ? -5.492 9.713 -23.116 1.00 92.94 302 ASN A C 1
ATOM 2315 O O . ASN A 1 302 ? -5.772 10.274 -22.053 1.00 92.94 302 ASN A O 1
ATOM 2319 N N . ALA A 1 303 ? -4.307 9.895 -23.704 1.00 91.06 303 ALA A N 1
ATOM 2320 C CA . ALA A 1 303 ? -3.194 10.538 -23.023 1.00 91.06 303 ALA A CA 1
ATOM 2321 C C . ALA A 1 303 ? -3.502 11.961 -22.539 1.00 91.06 303 ALA A C 1
ATOM 2323 O O . ALA A 1 303 ? -3.088 12.339 -21.446 1.00 91.06 303 ALA A O 1
ATOM 2324 N N . ALA A 1 304 ? -4.270 12.727 -23.319 1.00 92.19 304 ALA A N 1
ATOM 2325 C CA . ALA A 1 304 ? -4.659 14.091 -22.969 1.00 92.19 304 ALA A CA 1
ATOM 2326 C C . ALA A 1 304 ? -5.480 14.179 -21.668 1.00 92.19 304 ALA A C 1
ATOM 2328 O O . ALA A 1 304 ? -5.448 15.202 -20.990 1.00 92.19 304 ALA A O 1
ATOM 2329 N N . THR A 1 305 ? -6.206 13.116 -21.311 1.00 93.38 305 THR A N 1
ATOM 2330 C CA . THR A 1 305 ? -7.051 13.055 -20.108 1.00 93.38 305 THR A CA 1
ATOM 2331 C C . THR A 1 305 ? -6.380 12.279 -18.975 1.00 93.38 305 THR A C 1
ATOM 2333 O O . THR A 1 305 ? -6.559 12.603 -17.799 1.00 93.38 305 THR A O 1
ATOM 2336 N N . TRP A 1 306 ? -5.612 11.241 -19.306 1.00 92.88 306 TRP A N 1
ATOM 2337 C CA . TRP A 1 306 ? -5.010 10.346 -18.316 1.00 92.88 306 TRP A CA 1
ATOM 2338 C C . TRP A 1 306 ? -3.699 10.876 -17.742 1.00 92.88 306 TRP A C 1
ATOM 2340 O O . TRP A 1 306 ? -3.380 10.577 -16.594 1.00 92.88 306 TRP A O 1
ATOM 2350 N N . TYR A 1 307 ? -2.958 11.692 -18.487 1.00 91.75 307 TYR A N 1
ATOM 2351 C CA . TYR A 1 307 ? -1.691 12.263 -18.038 1.00 91.75 307 TYR A CA 1
ATOM 2352 C C . TYR A 1 307 ? -1.806 13.749 -17.706 1.00 91.75 307 TYR A C 1
ATOM 2354 O O . TYR A 1 307 ? -2.638 14.478 -18.253 1.00 91.75 307 TYR A O 1
ATOM 2362 N N . ASN A 1 308 ? -0.945 14.204 -16.799 1.00 90.81 308 ASN A N 1
ATOM 2363 C CA . ASN A 1 308 ? -0.867 15.604 -16.410 1.00 90.81 308 ASN A CA 1
ATOM 2364 C C . ASN A 1 308 ? -0.486 16.499 -17.598 1.00 90.81 308 ASN A C 1
ATOM 2366 O O . ASN A 1 308 ? 0.034 16.053 -18.626 1.00 90.81 308 ASN A O 1
ATOM 2370 N N . SER A 1 309 ? -0.756 17.799 -17.452 1.00 92.94 309 SER A N 1
ATOM 2371 C CA . SER A 1 309 ? -0.422 18.811 -18.464 1.00 92.94 309 SER A CA 1
ATOM 2372 C C . SER A 1 309 ? -0.964 18.453 -19.856 1.00 92.94 309 SER A C 1
ATOM 2374 O O . SER A 1 309 ? -0.278 18.611 -20.867 1.00 92.94 309 SER A O 1
ATOM 2376 N N . SER A 1 310 ? -2.197 17.936 -19.896 1.00 90.44 310 SER A N 1
ATOM 2377 C CA . SER A 1 310 ? -2.894 17.500 -21.115 1.00 90.44 310 SER A CA 1
ATOM 2378 C C . SER A 1 310 ? -2.090 16.500 -21.953 1.00 90.44 310 SER A C 1
ATOM 2380 O O . SER A 1 310 ? -2.031 16.607 -23.176 1.00 90.44 310 SER A O 1
ATOM 2382 N N . GLY A 1 311 ? -1.427 15.540 -21.304 1.00 88.38 311 GLY A N 1
ATOM 2383 C CA . GLY A 1 311 ? -0.654 14.509 -21.998 1.00 88.38 311 GLY A CA 1
ATOM 2384 C C . GLY A 1 311 ? 0.803 14.851 -22.289 1.00 88.38 311 GLY A C 1
ATOM 2385 O O . GLY A 1 311 ? 1.522 13.982 -22.782 1.00 88.38 311 GLY A O 1
ATOM 2386 N N . SER A 1 312 ? 1.261 16.072 -21.992 1.00 89.12 312 SER A N 1
ATOM 2387 C CA . SER A 1 312 ? 2.676 16.429 -22.176 1.00 89.12 312 SER A CA 1
ATOM 2388 C C . SER A 1 312 ? 3.570 15.889 -21.055 1.00 89.12 312 SER A C 1
ATOM 2390 O O . SER A 1 312 ? 4.710 15.510 -21.315 1.00 89.12 312 SER A O 1
ATOM 2392 N N . ASP A 1 313 ? 3.051 15.777 -19.829 1.00 90.00 313 ASP A N 1
ATOM 2393 C CA . ASP A 1 313 ? 3.740 15.114 -18.722 1.00 90.00 313 ASP A CA 1
ATOM 2394 C C . ASP A 1 313 ? 3.360 13.630 -18.678 1.00 90.00 313 ASP A C 1
ATOM 2396 O O . ASP A 1 313 ? 2.445 13.216 -17.968 1.00 90.00 313 ASP A O 1
ATOM 2400 N N . ARG A 1 314 ? 4.091 12.814 -19.443 1.00 88.38 314 ARG A N 1
ATOM 2401 C CA . ARG A 1 314 ? 3.906 11.354 -19.493 1.00 88.38 314 ARG A CA 1
ATOM 2402 C C . ARG A 1 314 ? 4.470 10.614 -18.272 1.00 88.38 314 ARG A C 1
ATOM 2404 O O . ARG A 1 314 ? 4.409 9.388 -18.230 1.00 88.38 314 ARG A O 1
ATOM 2411 N N . PHE A 1 315 ? 5.006 11.327 -17.279 1.00 86.62 315 PHE A N 1
ATOM 2412 C CA . PHE A 1 315 ? 5.546 10.735 -16.051 1.00 86.62 315 PHE A CA 1
ATOM 2413 C C . PHE A 1 315 ? 4.529 10.716 -14.908 1.00 86.62 315 PHE A C 1
ATOM 2415 O O . PHE A 1 315 ? 4.644 9.892 -14.000 1.00 86.62 315 PHE A O 1
ATOM 2422 N N . HIS A 1 316 ? 3.521 11.591 -14.954 1.00 87.69 316 HIS A N 1
ATOM 2423 C CA . HIS A 1 316 ? 2.517 11.712 -13.903 1.00 87.69 316 HIS A CA 1
ATOM 2424 C C . HIS A 1 316 ? 1.106 11.656 -14.478 1.00 87.69 316 HIS A C 1
ATOM 2426 O O . HIS A 1 316 ? 0.773 12.354 -15.434 1.00 87.69 316 HIS A O 1
ATOM 2432 N N . MET A 1 317 ? 0.254 10.841 -13.863 1.00 88.56 317 MET A N 1
ATOM 2433 C CA . MET A 1 317 ? -1.137 10.693 -14.278 1.00 88.56 317 MET A CA 1
ATOM 2434 C C . MET A 1 317 ? -2.068 11.591 -13.466 1.00 88.56 317 MET A C 1
ATOM 2436 O O . MET A 1 317 ? -1.798 11.939 -12.313 1.00 88.56 317 MET A O 1
ATOM 2440 N N . THR A 1 318 ? -3.206 11.919 -14.068 1.00 87.62 318 THR A N 1
ATOM 2441 C CA . THR A 1 318 ? -4.364 12.435 -13.341 1.00 87.62 318 THR A CA 1
ATOM 2442 C C . THR A 1 318 ? -4.951 11.322 -12.467 1.00 87.62 318 THR A C 1
ATOM 2444 O O . THR A 1 318 ? -4.637 10.141 -12.633 1.00 87.62 318 THR A O 1
ATOM 2447 N N . GLN A 1 319 ? -5.837 11.663 -11.526 1.00 82.00 319 GLN A N 1
ATOM 2448 C CA . GLN A 1 319 ? -6.531 10.644 -10.728 1.00 82.00 319 GLN A CA 1
ATOM 2449 C C . GLN A 1 319 ? -7.284 9.643 -11.618 1.00 82.00 319 GLN A C 1
ATOM 2451 O O . GLN A 1 319 ? -7.190 8.438 -11.391 1.00 82.00 319 GLN A O 1
ATOM 2456 N N . THR A 1 320 ? -7.976 10.142 -12.644 1.00 85.19 320 THR A N 1
ATOM 2457 C CA . THR A 1 320 ? -8.659 9.315 -13.643 1.00 85.19 320 THR A CA 1
ATOM 2458 C C . THR A 1 320 ? -7.675 8.409 -14.375 1.00 85.19 320 THR A C 1
ATOM 2460 O O . THR A 1 320 ? -7.927 7.216 -14.478 1.00 85.19 320 THR A O 1
ATOM 2463 N N . GLY A 1 321 ? -6.524 8.929 -14.814 1.00 89.25 321 GLY A N 1
ATOM 2464 C CA . GLY A 1 321 ? -5.506 8.108 -15.473 1.00 89.25 321 GLY A CA 1
ATOM 2465 C C . GLY A 1 321 ? -5.009 6.954 -14.604 1.00 89.25 321 GLY A C 1
ATOM 2466 O O . GLY A 1 321 ? -4.982 5.816 -15.065 1.00 89.25 321 GLY A O 1
ATOM 2467 N N . TYR A 1 322 ? -4.697 7.210 -13.327 1.00 86.81 322 TYR A N 1
ATOM 2468 C CA . TYR A 1 322 ? -4.306 6.142 -12.400 1.00 86.81 322 TYR A CA 1
ATOM 2469 C C . TYR A 1 322 ? -5.405 5.085 -12.221 1.00 86.81 322 TYR A C 1
ATOM 2471 O O . TYR A 1 322 ? -5.095 3.896 -12.162 1.00 86.81 322 TYR A O 1
ATOM 2479 N N . GLN A 1 323 ? -6.672 5.501 -12.133 1.00 84.81 323 GLN A N 1
ATOM 2480 C CA . GLN A 1 323 ? -7.809 4.586 -11.998 1.00 84.81 323 GLN A CA 1
ATOM 2481 C C . GLN A 1 323 ? -7.975 3.707 -13.241 1.00 84.81 323 GLN A C 1
ATOM 2483 O O . GLN A 1 323 ? -8.052 2.487 -13.112 1.00 84.81 323 GLN A O 1
ATOM 2488 N N . GLU A 1 324 ? -7.963 4.296 -14.436 1.00 89.12 324 GLU A N 1
ATOM 2489 C CA . GLU A 1 324 ? -8.166 3.546 -15.679 1.00 89.12 324 GLU A CA 1
ATOM 2490 C C . GLU A 1 324 ? -6.993 2.620 -16.007 1.00 89.12 324 GLU A C 1
ATOM 2492 O O . GLU A 1 324 ? -7.196 1.462 -16.365 1.00 89.12 324 GLU A O 1
ATOM 2497 N N . VAL A 1 325 ? -5.751 3.064 -15.804 1.00 87.31 325 VAL A N 1
ATOM 2498 C CA . VAL A 1 325 ? -4.571 2.204 -15.990 1.00 87.31 325 VAL A CA 1
ATOM 2499 C C . VAL A 1 325 ? -4.586 1.025 -15.018 1.00 87.31 325 VAL A C 1
ATOM 2501 O O . VAL A 1 325 ? -4.233 -0.095 -15.393 1.00 87.31 325 VAL A O 1
ATOM 2504 N N . PHE A 1 326 ? -5.039 1.238 -13.781 1.00 85.00 326 PHE A N 1
ATOM 2505 C CA . PHE A 1 326 ? -5.225 0.143 -12.835 1.00 85.00 326 PHE A CA 1
ATOM 2506 C C . PHE A 1 326 ? -6.363 -0.802 -13.258 1.00 85.00 326 PHE A C 1
ATOM 2508 O O . PHE A 1 326 ? -6.216 -2.017 -13.140 1.00 85.00 326 PHE A O 1
ATOM 2515 N N . ASN A 1 327 ? -7.462 -0.292 -13.820 1.00 86.06 327 ASN A N 1
ATOM 2516 C CA . ASN A 1 327 ? -8.530 -1.134 -14.374 1.00 86.06 327 ASN A CA 1
ATOM 2517 C C . ASN A 1 327 ? -8.025 -2.011 -15.530 1.00 86.06 327 ASN A C 1
ATOM 2519 O O . ASN A 1 327 ? -8.353 -3.199 -15.598 1.00 86.06 327 ASN A O 1
ATOM 2523 N N . LEU A 1 328 ? -7.189 -1.455 -16.411 1.00 88.12 328 LEU A N 1
ATOM 2524 C CA . LEU A 1 328 ? -6.536 -2.207 -17.484 1.00 88.12 328 LEU A CA 1
ATOM 2525 C C . LEU A 1 328 ? -5.635 -3.315 -16.923 1.00 88.12 328 LEU A C 1
ATOM 2527 O O . LEU A 1 328 ? -5.712 -4.456 -17.375 1.00 88.12 328 LEU A O 1
ATOM 2531 N N . ALA A 1 329 ? -4.842 -3.006 -15.893 1.00 84.06 329 ALA A N 1
ATOM 2532 C CA . ALA A 1 329 ? -4.006 -3.980 -15.191 1.00 84.06 329 ALA A CA 1
ATOM 2533 C C . ALA A 1 329 ? -4.821 -5.151 -14.633 1.00 84.06 329 ALA A C 1
ATOM 2535 O O . ALA A 1 329 ? -4.499 -6.309 -14.892 1.00 84.06 329 ALA A O 1
ATOM 2536 N N . VAL A 1 330 ? -5.908 -4.854 -13.916 1.00 82.75 330 VAL A N 1
ATOM 2537 C CA . VAL A 1 330 ? -6.800 -5.877 -13.354 1.00 82.75 330 VAL A CA 1
ATOM 2538 C C . VAL A 1 330 ? -7.434 -6.718 -14.461 1.00 82.75 330 VAL A C 1
ATOM 2540 O O . VAL A 1 330 ? -7.447 -7.940 -14.364 1.00 82.75 330 VAL A O 1
ATOM 2543 N N . THR A 1 331 ? -7.909 -6.086 -15.536 1.00 84.38 331 THR A N 1
ATOM 2544 C CA . THR A 1 331 ? -8.509 -6.794 -16.677 1.00 84.38 331 THR A CA 1
ATOM 2545 C C . THR A 1 331 ? -7.517 -7.770 -17.304 1.00 84.38 331 THR A C 1
ATOM 2547 O O . THR A 1 331 ? -7.871 -8.911 -17.589 1.00 84.38 331 THR A O 1
ATOM 2550 N N . ARG A 1 332 ? -6.255 -7.356 -17.464 1.00 79.25 332 ARG A N 1
ATOM 2551 C CA . ARG A 1 332 ? -5.193 -8.209 -18.012 1.00 79.25 332 ARG A CA 1
ATOM 2552 C C . ARG A 1 332 ? -4.808 -9.364 -17.104 1.00 79.25 332 ARG A C 1
ATOM 2554 O O . ARG A 1 332 ? -4.438 -10.410 -17.612 1.00 79.25 332 ARG A O 1
ATOM 2561 N N . MET A 1 333 ? -4.919 -9.202 -15.791 1.00 74.44 333 MET A N 1
ATOM 2562 C CA . MET A 1 333 ? -4.687 -10.299 -14.851 1.00 74.44 333 MET A CA 1
ATOM 2563 C C . MET A 1 333 ? -5.790 -11.367 -14.872 1.00 74.44 333 MET A C 1
ATOM 2565 O O . MET A 1 333 ? -5.546 -12.486 -14.429 1.00 74.44 333 MET A O 1
ATOM 2569 N N . LEU A 1 334 ? -7.002 -11.015 -15.311 1.00 75.12 334 LEU A N 1
ATOM 2570 C CA . LEU A 1 334 ? -8.155 -11.921 -15.343 1.00 75.12 334 LEU A CA 1
ATOM 2571 C C . LEU A 1 334 ? -8.319 -12.663 -16.679 1.00 75.12 334 LEU A C 1
ATOM 2573 O O . LEU A 1 334 ? -9.118 -13.599 -16.737 1.00 75.12 334 LEU A O 1
ATOM 2577 N N . ALA A 1 335 ? -7.620 -12.225 -17.728 1.00 67.38 335 ALA A N 1
ATOM 2578 C CA . ALA A 1 335 ? -7.644 -12.814 -19.068 1.00 67.38 335 ALA A CA 1
ATOM 2579 C C . ALA A 1 335 ? -6.606 -13.936 -19.211 1.00 67.38 335 ALA A C 1
ATOM 2581 O O . ALA A 1 335 ? -6.943 -14.949 -19.863 1.00 67.38 335 ALA A O 1
#

Foldseek 3Di:
DDDDDDDDPDPPPDDFAFWDPQPADAAPDWDLDDPPFDKAWCPHPLHPQFKKKKKWKWKQELADHAFWWKKFKFFPDPVGHTQWIRPDIDGSYNDPHIDMDMDMTIGHGDDDPTMMTTDRDSSVDIGGDNIGTDHMDMHRPVDLDDAQDDGTHDDPLDFLQSNLVSCVVCLVSVLVNVCVSQVVNPDQLQPTADEAEHEEQVSLCVQAPPWAPAPVIGHRSSALVSVLRSVNRVVVSVCVSSVVSVYHLVRYAYEYEYDDALDVVGDPSSVSNLVSLCVSQVVGPRYDYFDCPVVVVVCVVCQLQFAPPRNPHSPHGDPVNVVVVVVSRVVRVVD

pLDDT: mean 85.64, std 15.06, range [21.38, 97.88]

Secondary structure (DSSP, 8-state):
-PPP-------TT-----SS--EEE-TT-EE-----EEEE-TT-TT-TTS-EEEEEEEEE-SS-S--BB--EEEESSTT--EEEE-SS-B--SS-SS-EEEEEEEEE------S-EEEES--SSS-EESSEEEEEEEEEETT-S-----------TT--HHHHHHHHHT-HHHHHHHHHHHTGGG-S-GGG--EEEEEEE-TTGGG-TTPBP-SSS--SBTTSHHHHHHHHHHHHHHHHHHHHHTT--GGGEEEEEEE----SSSPPHHHHHHHHHHHHHHTTSTTEEE---GGGHHHHHHTHHHHEEGGGTEEEEE-HHHHHHHHHHHHHHHH-

Radius of gyration: 21.22 Å; chains: 1; bounding box: 56×41×61 Å